Protein AF-A0A3M1HTZ0-F1 (afdb_monomer_lite)

Foldseek 3Di:
DPPVVVVVVVVVVVVVVVVVVVVVVVVVPPPVPPPPVVLLVVLCVLLVVLVCVLVVVCVVCVPPPPLDDDPCQVQLQLQLCVCLDPPNDQFTANDSPDPPRVPGDRDAHAPVSPVSSVCVNPVVDDNSRSSVVLLVPLSSLLSSLLVVLVVVPDPDDPPVVVSSCQQAVLVVQLVVQCVVVVNPNVRSQVSCPVSVPDRSHNSNLSSGSLSSVLSSLLSVLVVCVVVVVVVVNVVSLVNSCSNPVVVSVVSVVVSVD

Structure (mmCIF, N/CA/C/O backbone):
data_AF-A0A3M1HTZ0-F1
#
_entry.id   AF-A0A3M1HTZ0-F1
#
loop_
_atom_site.group_PDB
_atom_site.id
_atom_site.type_symbol
_atom_site.label_atom_id
_atom_site.label_alt_id
_atom_site.label_comp_id
_atom_site.label_asym_id
_atom_site.label_entity_id
_atom_site.label_seq_id
_atom_site.pdbx_PDB_ins_code
_atom_site.Cartn_x
_atom_site.Cartn_y
_atom_site.Cartn_z
_atom_site.occupancy
_atom_site.B_iso_or_equiv
_atom_site.auth_seq_id
_atom_site.auth_comp_id
_atom_site.auth_asym_id
_atom_site.auth_atom_id
_atom_site.pdbx_PDB_model_num
ATOM 1 N N . MET A 1 1 ? 52.111 34.622 20.893 1.00 57.16 1 MET A N 1
ATOM 2 C CA . MET A 1 1 ? 50.665 34.582 21.235 1.00 57.16 1 MET A CA 1
ATOM 3 C C . MET A 1 1 ? 49.760 33.721 20.330 1.00 57.16 1 MET A C 1
ATOM 5 O O . MET A 1 1 ? 48.619 33.516 20.707 1.00 57.16 1 MET A O 1
ATOM 9 N N . LYS A 1 2 ? 50.197 33.150 19.189 1.00 53.75 2 LYS A N 1
ATOM 10 C CA . LYS A 1 2 ? 49.297 32.376 18.289 1.00 53.75 2 LYS A CA 1
ATOM 11 C C . LYS A 1 2 ? 49.104 30.877 18.620 1.00 53.75 2 LYS A C 1
ATOM 13 O O . LYS A 1 2 ? 48.195 30.260 18.076 1.00 53.75 2 LYS A O 1
ATOM 18 N N . LYS A 1 3 ? 49.908 30.276 19.512 1.00 52.03 3 LYS A N 1
ATOM 19 C CA . LYS A 1 3 ? 49.819 28.830 19.835 1.00 52.03 3 LYS A CA 1
ATOM 20 C C . LYS A 1 3 ? 48.723 28.463 20.856 1.00 52.03 3 LYS A C 1
ATOM 22 O O . LYS A 1 3 ? 48.239 27.340 20.817 1.00 52.03 3 LYS A O 1
ATOM 27 N N . GLY A 1 4 ? 48.279 29.396 21.706 1.00 56.41 4 GLY A N 1
ATOM 28 C CA . GLY A 1 4 ? 47.276 29.117 22.750 1.00 56.41 4 GLY A CA 1
ATOM 29 C C . GLY A 1 4 ? 45.822 29.056 22.260 1.00 56.41 4 GLY A C 1
ATOM 30 O O . GLY A 1 4 ? 44.999 28.364 22.846 1.00 56.41 4 GLY A O 1
ATOM 31 N N . PHE A 1 5 ? 45.495 29.733 21.155 1.00 55.22 5 PHE A N 1
ATOM 32 C CA . PHE A 1 5 ? 44.109 29.811 20.670 1.00 55.22 5 PHE A CA 1
ATOM 33 C C . PHE A 1 5 ? 43.647 28.517 19.980 1.00 55.22 5 PHE A C 1
ATOM 35 O O . PHE A 1 5 ? 42.485 28.132 20.080 1.00 55.22 5 PHE A O 1
ATOM 42 N N . ARG A 1 6 ? 44.569 27.806 19.313 1.00 59.41 6 ARG A N 1
ATOM 43 C CA . ARG A 1 6 ? 44.265 26.554 18.599 1.00 59.41 6 ARG A CA 1
ATOM 44 C C . ARG A 1 6 ? 43.978 25.387 19.548 1.00 59.41 6 ARG A C 1
ATOM 46 O O . ARG A 1 6 ? 43.088 24.596 19.253 1.00 59.41 6 ARG A O 1
ATOM 53 N N . SER A 1 7 ? 44.678 25.289 20.684 1.00 63.28 7 SER A N 1
ATOM 54 C CA . SER A 1 7 ? 44.432 24.214 21.659 1.00 63.28 7 SER A CA 1
ATOM 55 C C . SER A 1 7 ? 43.081 24.384 22.358 1.00 63.28 7 SER A C 1
ATOM 57 O O . SER A 1 7 ? 42.314 23.430 22.439 1.00 63.28 7 SER A O 1
ATOM 59 N N . LEU A 1 8 ? 42.730 25.615 22.743 1.00 64.62 8 LEU A N 1
ATOM 60 C CA . LEU A 1 8 ? 41.440 25.951 23.356 1.00 64.62 8 LEU A CA 1
ATOM 61 C C . LEU A 1 8 ? 40.243 25.674 22.432 1.00 64.62 8 LEU A C 1
ATOM 63 O O . LEU A 1 8 ? 39.177 25.264 22.894 1.00 64.62 8 LEU A O 1
ATOM 67 N N . TRP A 1 9 ? 40.410 25.868 21.121 1.00 62.41 9 TRP A N 1
ATOM 68 C CA . TRP A 1 9 ? 39.355 25.612 20.136 1.00 62.41 9 TRP A CA 1
ATOM 69 C C . TRP A 1 9 ? 39.157 24.111 19.854 1.00 62.41 9 TRP A C 1
ATOM 71 O O . TRP A 1 9 ? 38.024 23.629 19.752 1.00 62.41 9 TRP A O 1
ATOM 81 N N . LEU A 1 10 ? 40.250 23.343 19.800 1.00 66.62 10 LEU A N 1
ATOM 82 C CA . LEU A 1 10 ? 40.201 21.882 19.654 1.00 66.62 10 LEU A CA 1
ATOM 83 C C . LEU A 1 10 ? 39.577 21.197 20.878 1.00 66.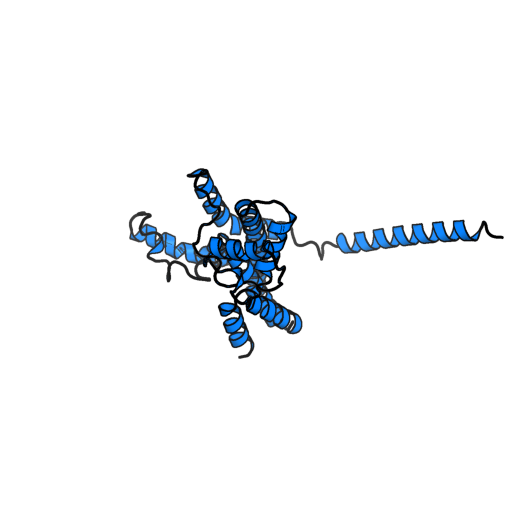62 10 LEU A C 1
ATOM 85 O O . LEU A 1 10 ? 38.841 20.222 20.728 1.00 66.62 10 LEU A O 1
ATOM 89 N N . ASP A 1 11 ? 39.792 21.734 22.078 1.00 71.94 11 ASP A N 1
ATOM 90 C CA . ASP A 1 11 ? 39.187 21.177 23.290 1.00 71.94 11 ASP A CA 1
ATOM 91 C C . ASP A 1 11 ? 37.682 21.476 23.370 1.00 71.94 11 ASP A C 1
ATOM 93 O O . ASP A 1 11 ? 36.864 20.595 23.652 1.00 71.94 11 ASP A O 1
ATOM 97 N N . ARG A 1 12 ? 37.271 22.702 23.011 1.00 69.50 12 ARG A N 1
ATOM 98 C CA . ARG A 1 12 ? 35.846 23.072 22.958 1.00 69.50 12 ARG A CA 1
ATOM 99 C C . ARG A 1 12 ? 35.069 22.270 21.915 1.00 69.50 12 ARG A C 1
ATOM 101 O O . ARG A 1 12 ? 33.961 21.826 22.216 1.00 69.50 12 ARG A O 1
ATOM 108 N N . SER A 1 13 ? 35.633 22.037 20.729 1.00 67.75 13 SER A N 1
ATOM 109 C CA . SER A 1 13 ? 34.974 21.236 19.682 1.00 67.75 13 SER A CA 1
ATOM 110 C C . SER A 1 13 ? 34.768 19.777 20.107 1.00 67.75 13 SER A C 1
ATOM 112 O O . SER A 1 13 ? 33.659 19.261 19.969 1.00 67.75 13 SER A O 1
ATOM 114 N N . ARG A 1 14 ? 35.758 19.143 20.753 1.00 72.75 14 ARG A N 1
ATOM 115 C CA . ARG A 1 14 ? 35.618 17.782 21.316 1.00 72.75 14 ARG A CA 1
ATOM 116 C C . ARG A 1 14 ? 34.567 17.697 22.424 1.00 72.75 14 ARG A C 1
ATOM 118 O O . ARG A 1 14 ? 33.840 16.704 22.518 1.00 72.75 14 ARG A O 1
ATOM 125 N N . ILE A 1 15 ? 34.457 18.727 23.266 1.00 75.00 15 ILE A N 1
ATOM 126 C CA . ILE A 1 15 ? 33.432 18.798 24.321 1.00 75.00 15 ILE A CA 1
ATOM 127 C C . ILE A 1 15 ? 32.029 18.949 23.713 1.00 75.00 15 ILE A C 1
ATOM 129 O O . ILE A 1 15 ? 31.092 18.288 24.172 1.00 75.00 15 ILE A O 1
ATOM 133 N N . ILE A 1 16 ? 31.877 19.779 22.677 1.00 71.88 16 ILE A N 1
ATOM 134 C CA . ILE A 1 16 ? 30.607 19.969 21.959 1.00 71.88 16 ILE A CA 1
ATOM 135 C C . ILE A 1 16 ? 30.196 18.676 21.251 1.00 71.88 16 ILE A C 1
ATOM 137 O O . ILE A 1 16 ? 29.057 18.239 21.414 1.00 71.88 16 ILE A O 1
ATOM 141 N N . GLU A 1 17 ? 31.122 18.003 20.567 1.00 72.94 17 GLU A N 1
ATOM 142 C CA . GLU A 1 17 ? 30.865 16.730 19.890 1.00 72.94 17 GLU A CA 1
ATOM 143 C C . GLU A 1 17 ? 30.435 15.636 20.882 1.00 72.94 17 GLU A C 1
ATOM 145 O O . GLU A 1 17 ? 29.428 14.955 20.668 1.00 72.94 17 GLU A O 1
ATOM 150 N N . LYS A 1 18 ? 31.118 15.511 22.032 1.00 74.56 18 LYS A N 1
ATOM 151 C CA . LYS A 1 18 ? 30.723 14.572 23.100 1.00 74.56 18 LYS A CA 1
ATOM 152 C C . LYS A 1 18 ? 29.351 14.903 23.690 1.00 74.56 18 LYS A C 1
ATOM 154 O O . LYS A 1 18 ? 28.570 13.986 23.959 1.00 74.56 18 LYS A O 1
ATOM 159 N N . LYS A 1 19 ? 29.030 16.186 23.901 1.00 71.62 19 LYS A N 1
ATOM 160 C CA . LYS A 1 19 ? 27.709 16.612 24.400 1.00 71.62 19 LYS A CA 1
ATOM 161 C C . LYS A 1 19 ? 26.606 16.350 23.372 1.00 71.62 19 LYS A C 1
ATOM 163 O O . LYS A 1 19 ? 25.557 15.838 23.760 1.00 71.62 19 LYS A O 1
ATOM 168 N N . MET A 1 20 ? 26.844 16.627 22.090 1.00 66.31 20 MET A N 1
ATOM 169 C CA . MET A 1 20 ? 25.900 16.335 21.008 1.00 66.31 20 MET A CA 1
ATOM 170 C C . MET A 1 20 ? 25.671 14.835 20.853 1.00 66.31 20 MET A C 1
ATOM 172 O O . MET A 1 20 ? 24.519 14.416 20.906 1.00 66.31 20 MET A O 1
ATOM 176 N N . LYS A 1 21 ? 26.731 14.016 20.784 1.00 70.81 21 LYS A N 1
ATOM 177 C CA . LYS A 1 21 ? 26.612 12.549 20.729 1.00 70.81 21 LYS A CA 1
ATOM 178 C C . LYS A 1 21 ? 25.806 12.007 21.907 1.00 70.81 21 LYS A C 1
ATOM 180 O O . LYS A 1 21 ? 24.876 11.243 21.692 1.00 70.81 21 LYS A O 1
ATOM 185 N N . ARG A 1 22 ? 26.066 12.457 23.143 1.00 71.12 22 ARG A N 1
ATOM 186 C CA . ARG A 1 22 ? 25.295 12.030 24.331 1.00 71.12 22 ARG A CA 1
ATOM 187 C C . ARG A 1 22 ? 23.830 12.467 24.293 1.00 71.12 22 ARG A C 1
ATOM 189 O O . ARG A 1 22 ? 22.968 11.718 24.745 1.00 71.12 22 ARG A O 1
ATOM 196 N N . ARG A 1 23 ? 23.532 13.668 23.790 1.00 67.19 23 ARG A N 1
ATOM 197 C CA . ARG A 1 23 ? 22.155 14.179 23.690 1.00 67.19 23 ARG A CA 1
ATOM 198 C C . ARG A 1 23 ? 21.385 13.468 22.576 1.00 67.19 23 ARG A C 1
ATOM 200 O O . ARG A 1 23 ? 20.244 13.085 22.802 1.00 67.19 23 ARG A O 1
ATOM 207 N N . PHE A 1 24 ? 22.037 13.208 21.446 1.00 60.47 24 PHE A N 1
ATOM 208 C CA . PHE A 1 24 ? 21.500 12.436 20.327 1.00 60.47 24 PHE A CA 1
ATOM 209 C C . PHE A 1 24 ? 21.233 10.980 20.735 1.00 60.47 24 PHE A C 1
ATOM 211 O O . PHE A 1 24 ? 20.116 10.499 20.566 1.00 60.47 24 PHE A O 1
ATOM 218 N N . LEU A 1 25 ? 22.187 10.326 21.414 1.00 58.16 25 LEU A N 1
ATOM 219 C CA . LEU A 1 25 ? 21.998 8.977 21.962 1.00 58.16 25 LEU A CA 1
ATOM 220 C C . LEU A 1 25 ? 20.853 8.933 22.979 1.00 58.16 25 LEU A C 1
ATOM 222 O O . LEU A 1 25 ? 20.049 8.015 22.946 1.00 58.16 25 LEU A O 1
ATOM 226 N N . LYS A 1 26 ? 20.729 9.930 23.868 1.00 59.19 26 LYS A N 1
ATOM 227 C CA . LYS A 1 26 ? 19.618 9.995 24.837 1.00 59.19 26 LYS A CA 1
ATOM 228 C C . LYS A 1 26 ? 18.255 10.230 24.184 1.00 59.19 26 LYS A C 1
ATOM 230 O O . LYS A 1 26 ? 17.254 9.790 24.740 1.00 59.19 26 LYS A O 1
ATOM 235 N N . ILE A 1 27 ? 18.192 10.931 23.053 1.00 58.94 27 ILE A N 1
ATOM 236 C CA . ILE A 1 27 ? 16.950 11.103 22.286 1.00 58.94 27 ILE A CA 1
ATOM 237 C C . ILE A 1 27 ? 16.571 9.780 21.612 1.00 58.94 27 ILE A C 1
ATOM 239 O O . ILE A 1 27 ? 15.418 9.370 21.708 1.00 58.94 27 ILE A O 1
ATOM 243 N N . PHE A 1 28 ? 17.548 9.077 21.035 1.00 53.03 28 PHE A N 1
ATOM 244 C CA . PHE A 1 28 ? 17.340 7.799 20.348 1.00 53.03 28 PHE A CA 1
ATOM 245 C C . PHE A 1 28 ? 17.045 6.632 21.310 1.00 53.03 28 PHE A C 1
ATOM 247 O O . PHE A 1 28 ? 16.222 5.770 21.024 1.00 53.03 28 PHE A O 1
ATOM 254 N N . LEU A 1 29 ? 17.671 6.629 22.491 1.00 52.75 29 LEU A N 1
ATOM 255 C CA . LEU A 1 29 ? 17.511 5.599 23.527 1.00 52.75 29 LEU A CA 1
ATOM 256 C C . LEU A 1 29 ? 16.336 5.858 24.478 1.00 52.75 29 LEU A C 1
ATOM 258 O O . LEU A 1 29 ? 16.059 5.036 25.356 1.00 52.75 29 LEU A O 1
ATOM 262 N N . LYS A 1 30 ? 15.612 6.977 24.341 1.00 49.31 30 LYS A N 1
ATOM 263 C CA . LYS A 1 30 ? 14.333 7.127 25.041 1.00 49.31 30 LYS A CA 1
ATOM 264 C C . LYS A 1 30 ? 13.362 6.104 24.449 1.00 49.31 30 LYS A C 1
ATOM 266 O O . LYS A 1 30 ? 12.776 6.347 23.400 1.00 49.31 30 LYS A O 1
ATOM 271 N N . LYS A 1 31 ? 13.134 5.005 25.184 1.00 50.44 31 LYS A N 1
ATOM 272 C CA . LYS A 1 31 ? 12.135 3.943 24.918 1.00 50.44 31 LYS A CA 1
ATOM 273 C C . LYS A 1 31 ? 10.779 4.457 24.410 1.00 50.44 31 LYS A C 1
ATOM 275 O O . LYS A 1 31 ? 10.101 3.744 23.690 1.00 50.44 31 LYS A O 1
ATOM 280 N N . LYS A 1 32 ? 10.406 5.697 24.747 1.00 49.06 32 LYS A N 1
ATOM 281 C CA . LYS A 1 32 ? 9.179 6.371 24.297 1.00 49.06 32 LYS A CA 1
ATOM 282 C C . LYS A 1 32 ? 9.080 6.566 22.770 1.00 49.06 32 LYS A C 1
ATOM 284 O O . LYS A 1 32 ? 7.973 6.751 22.283 1.00 49.06 32 LYS A O 1
ATOM 289 N N . TYR A 1 33 ? 10.195 6.533 22.033 1.00 48.91 33 TYR A N 1
ATOM 290 C CA . TYR A 1 33 ? 10.224 6.707 20.571 1.00 48.91 33 TYR A CA 1
ATOM 291 C C . TYR A 1 33 ? 10.625 5.448 19.797 1.00 48.91 33 TYR A C 1
ATOM 293 O O . TYR A 1 33 ? 10.555 5.444 18.571 1.00 48.91 33 TYR A O 1
ATOM 301 N N . LEU A 1 34 ? 11.030 4.378 20.489 1.00 54.19 34 LEU A N 1
ATOM 302 C CA . LEU A 1 34 ? 11.259 3.097 19.836 1.00 54.19 34 LEU A CA 1
ATOM 303 C C . LEU A 1 34 ? 9.894 2.499 19.509 1.00 54.19 34 LEU A C 1
ATOM 305 O O . LEU A 1 34 ? 9.121 2.161 20.406 1.00 54.19 34 LEU A O 1
ATOM 309 N N . ILE A 1 35 ? 9.593 2.396 18.214 1.00 64.25 35 ILE A N 1
ATOM 310 C CA . ILE A 1 35 ? 8.427 1.651 17.748 1.00 64.25 35 ILE A CA 1
ATOM 311 C C . ILE A 1 35 ? 8.578 0.228 18.304 1.00 64.25 35 ILE A C 1
ATOM 313 O O . ILE A 1 35 ? 9.631 -0.377 18.087 1.00 64.25 35 ILE A O 1
ATOM 317 N N . PRO A 1 36 ? 7.589 -0.313 19.041 1.00 81.94 36 PRO A N 1
ATOM 318 C CA . PRO A 1 36 ? 7.757 -1.608 19.677 1.00 81.94 36 PRO A CA 1
ATOM 319 C C . PRO A 1 36 ? 8.016 -2.661 18.600 1.00 81.94 36 PRO A C 1
ATOM 321 O O . PRO A 1 36 ? 7.172 -2.863 17.728 1.00 81.94 36 PRO A O 1
ATOM 324 N N . PHE A 1 37 ? 9.166 -3.337 18.663 1.00 88.31 37 PHE A N 1
ATOM 325 C CA . PHE A 1 37 ? 9.529 -4.421 17.741 1.00 88.31 37 PHE A CA 1
ATOM 326 C C . PHE A 1 37 ? 8.416 -5.479 17.637 1.00 88.31 37 PHE A C 1
ATOM 328 O O . PHE A 1 37 ? 8.117 -5.969 16.555 1.00 88.31 37 PHE A O 1
ATOM 335 N N . GLN A 1 38 ? 7.710 -5.723 18.745 1.00 90.25 38 GLN A N 1
ATOM 336 C CA . GLN A 1 38 ? 6.532 -6.591 18.820 1.00 90.25 38 GLN A CA 1
ATOM 337 C C . GLN A 1 38 ? 5.441 -6.241 17.795 1.00 90.25 38 GLN A C 1
ATOM 339 O O . GLN A 1 38 ? 4.804 -7.139 17.261 1.00 90.25 38 GLN A O 1
ATOM 344 N N . LYS A 1 39 ? 5.224 -4.954 17.487 1.00 91.75 39 LYS A N 1
ATOM 345 C CA . LYS A 1 39 ? 4.213 -4.530 16.503 1.00 91.75 39 LYS A CA 1
ATOM 346 C C . LYS A 1 39 ? 4.656 -4.785 15.067 1.00 91.75 39 LYS A C 1
ATOM 348 O O . LYS A 1 39 ? 3.814 -5.048 14.221 1.00 91.75 39 LYS A O 1
ATOM 353 N N . TRP A 1 40 ? 5.957 -4.727 14.800 1.00 94.75 40 TRP A N 1
ATOM 354 C CA . TRP A 1 40 ? 6.509 -5.119 13.505 1.00 94.75 40 TRP A CA 1
ATOM 355 C C . TRP A 1 40 ? 6.483 -6.630 13.320 1.00 94.75 40 TRP A C 1
ATOM 357 O O . TRP A 1 40 ? 6.104 -7.092 12.252 1.00 94.75 40 TRP A O 1
ATOM 367 N N . LEU A 1 41 ? 6.799 -7.392 14.369 1.00 95.12 41 LEU A N 1
ATOM 368 C CA . LEU A 1 41 ? 6.641 -8.843 14.351 1.00 95.12 41 LEU A CA 1
ATOM 369 C C . LEU A 1 41 ? 5.176 -9.235 14.122 1.00 95.12 41 LEU A C 1
ATOM 371 O O . LEU A 1 41 ? 4.899 -10.088 13.290 1.00 95.12 41 LEU A O 1
ATOM 375 N N . LEU A 1 42 ? 4.233 -8.573 14.798 1.00 94.88 42 LEU A N 1
ATOM 376 C CA . LEU A 1 42 ? 2.804 -8.795 14.576 1.00 94.88 42 LEU A CA 1
ATOM 377 C C . LEU A 1 42 ? 2.379 -8.435 13.145 1.00 94.88 42 LEU A C 1
ATOM 379 O O . LEU A 1 42 ? 1.645 -9.202 12.533 1.00 94.88 42 LEU A O 1
ATOM 383 N N . ALA A 1 43 ? 2.860 -7.314 12.595 1.00 95.88 43 ALA A N 1
ATOM 384 C CA . ALA A 1 43 ? 2.608 -6.950 11.199 1.00 95.88 43 ALA A CA 1
ATOM 385 C C . ALA A 1 43 ? 3.147 -8.018 10.242 1.00 95.88 43 ALA A C 1
ATOM 387 O O . ALA A 1 43 ? 2.433 -8.440 9.343 1.00 95.88 43 ALA A O 1
ATOM 388 N N . PHE A 1 44 ? 4.370 -8.501 10.473 1.00 95.88 44 PHE A N 1
ATOM 389 C CA . PHE A 1 44 ? 4.953 -9.585 9.692 1.00 95.88 44 PHE A CA 1
ATOM 390 C C . PHE A 1 44 ? 4.098 -10.852 9.761 1.00 95.88 44 PHE A C 1
ATOM 392 O O . PHE A 1 44 ? 3.768 -11.402 8.719 1.00 95.88 44 PHE A O 1
ATOM 399 N N . LEU A 1 45 ? 3.673 -11.277 10.955 1.00 95.44 45 LEU A N 1
ATOM 400 C CA . LEU A 1 45 ? 2.804 -12.447 11.116 1.00 95.44 45 LEU A CA 1
ATOM 401 C C . LEU A 1 45 ? 1.467 -12.274 10.383 1.00 95.44 45 LEU A C 1
ATOM 403 O O . LEU A 1 45 ? 1.050 -13.184 9.674 1.00 95.44 45 LEU A O 1
ATOM 407 N N . LEU A 1 46 ? 0.827 -11.107 10.496 1.00 94.25 46 LEU A N 1
ATOM 408 C CA . LEU A 1 46 ? -0.449 -10.826 9.832 1.00 94.25 46 LEU A CA 1
ATOM 409 C C . LEU A 1 46 ? -0.326 -10.716 8.310 1.00 94.25 46 LEU A C 1
ATOM 411 O O . LEU A 1 46 ? -1.269 -11.065 7.618 1.00 94.25 46 LEU A O 1
ATOM 415 N N . VAL A 1 47 ? 0.802 -10.244 7.783 1.00 94.38 47 VAL A N 1
ATOM 416 C CA . VAL A 1 47 ? 1.039 -10.124 6.332 1.00 94.38 47 VAL A CA 1
ATOM 417 C C . VAL A 1 47 ? 1.575 -11.442 5.747 1.00 94.38 47 VAL A C 1
ATOM 419 O O . VAL A 1 47 ? 1.418 -11.705 4.557 1.00 94.38 47 VAL A O 1
ATOM 422 N N . SER A 1 48 ? 2.163 -12.310 6.577 1.00 92.75 48 SER A N 1
ATOM 423 C CA . SER A 1 48 ? 2.832 -13.536 6.131 1.00 92.75 48 SER A CA 1
ATOM 424 C C . SER A 1 48 ? 1.987 -14.491 5.279 1.00 92.75 48 SER A C 1
ATOM 426 O O . SER A 1 48 ? 2.575 -15.073 4.373 1.00 92.75 48 SER A O 1
ATOM 428 N N . PRO A 1 49 ? 0.654 -14.643 5.440 1.00 90.25 49 PRO A N 1
ATOM 429 C CA . PRO A 1 49 ? -0.111 -15.498 4.532 1.00 90.25 49 PRO A CA 1
ATOM 430 C C . PRO A 1 49 ? -0.063 -15.022 3.070 1.00 90.25 49 PRO A C 1
ATOM 432 O O . PRO A 1 49 ? 0.047 -15.851 2.169 1.00 90.25 49 PRO A O 1
ATOM 435 N N . ALA A 1 50 ? -0.040 -13.705 2.823 1.00 88.00 50 ALA A N 1
ATOM 436 C CA . ALA A 1 50 ? 0.185 -13.162 1.481 1.00 88.00 50 ALA A CA 1
ATOM 437 C C . ALA A 1 50 ? 1.595 -13.520 0.976 1.00 88.00 50 ALA A C 1
ATOM 439 O O . ALA A 1 50 ? 1.771 -13.953 -0.159 1.00 88.00 50 ALA A O 1
ATOM 440 N N . PHE A 1 51 ? 2.607 -13.417 1.843 1.00 87.19 51 PHE A N 1
ATOM 441 C CA . PHE A 1 51 ? 3.985 -13.795 1.506 1.00 87.19 51 PHE A CA 1
ATOM 442 C C . PHE A 1 51 ? 4.097 -15.278 1.156 1.00 87.19 51 PHE A C 1
ATOM 444 O O . PHE A 1 51 ? 4.743 -15.626 0.173 1.00 87.19 51 PHE A O 1
ATOM 451 N N . LEU A 1 52 ? 3.431 -16.148 1.914 1.00 86.88 52 LEU A N 1
ATOM 452 C CA . LEU A 1 52 ? 3.415 -17.583 1.654 1.00 86.88 52 LEU A CA 1
ATOM 453 C C . LEU A 1 52 ? 2.770 -17.906 0.307 1.00 86.88 52 LEU A C 1
ATOM 455 O O . LEU A 1 52 ? 3.334 -18.711 -0.423 1.00 86.88 52 LEU A O 1
ATOM 459 N N . GLY A 1 53 ? 1.661 -17.254 -0.057 1.00 79.44 53 GLY A N 1
ATOM 460 C CA . GLY A 1 53 ? 1.053 -17.423 -1.383 1.00 79.44 53 GLY A CA 1
ATOM 461 C C . GLY A 1 53 ? 2.016 -17.053 -2.515 1.00 79.44 53 GLY A C 1
ATOM 462 O O . GLY A 1 53 ? 2.185 -17.811 -3.468 1.00 79.44 53 GLY A O 1
ATOM 463 N N . TYR A 1 54 ? 2.723 -15.933 -2.358 1.00 80.88 54 TYR A N 1
ATOM 464 C CA . TYR A 1 54 ? 3.728 -15.464 -3.312 1.00 80.88 54 TYR A CA 1
ATOM 465 C C . TYR A 1 54 ? 4.904 -16.448 -3.460 1.00 80.88 54 TYR A C 1
ATOM 467 O O . TYR A 1 54 ? 5.272 -16.826 -4.571 1.00 80.88 54 TYR A O 1
ATOM 475 N N . PHE A 1 55 ? 5.480 -16.902 -2.341 1.00 82.75 55 PHE A N 1
ATOM 476 C CA . PHE A 1 55 ? 6.592 -17.859 -2.350 1.00 82.75 55 PHE A CA 1
ATOM 477 C C . PHE A 1 55 ? 6.175 -19.256 -2.803 1.00 82.75 55 PHE A C 1
ATOM 479 O O . PHE A 1 55 ? 6.979 -19.960 -3.407 1.00 82.75 55 PHE A O 1
ATOM 486 N N . TYR A 1 56 ? 4.936 -19.661 -2.532 1.00 82.81 56 TYR A N 1
ATOM 487 C CA . TYR A 1 56 ? 4.395 -20.924 -3.015 1.00 82.81 56 TYR A CA 1
ATOM 488 C C . TYR A 1 56 ? 4.289 -20.928 -4.541 1.00 82.81 56 TYR A C 1
ATOM 490 O O . TYR A 1 56 ? 4.742 -21.880 -5.170 1.00 82.81 56 TYR A O 1
ATOM 498 N N . TYR A 1 57 ? 3.789 -19.843 -5.143 1.00 77.31 57 TYR A N 1
ATOM 499 C CA . TYR A 1 57 ? 3.757 -19.708 -6.602 1.00 77.31 57 TYR A CA 1
ATOM 500 C C . TYR A 1 57 ? 5.169 -19.747 -7.207 1.00 77.31 57 TYR A C 1
ATOM 502 O O . TYR A 1 57 ? 5.412 -20.482 -8.160 1.00 77.31 57 TYR A O 1
ATOM 510 N N . TRP A 1 58 ? 6.130 -19.053 -6.586 1.00 80.69 58 TRP A N 1
ATOM 511 C CA . TRP A 1 58 ? 7.538 -19.121 -6.990 1.00 80.69 58 TRP A CA 1
ATOM 512 C C . TRP A 1 58 ? 8.132 -20.531 -6.900 1.00 80.69 58 TRP A C 1
ATOM 514 O O . TRP A 1 58 ? 8.911 -20.931 -7.760 1.00 80.69 58 TRP A O 1
ATOM 524 N N . TYR A 1 59 ? 7.778 -21.288 -5.860 1.00 84.75 59 TYR A N 1
ATOM 525 C CA . TYR A 1 59 ? 8.253 -22.656 -5.672 1.00 84.75 59 TYR A CA 1
ATOM 526 C C . TYR A 1 59 ? 7.699 -23.620 -6.730 1.00 84.75 59 TYR A C 1
ATOM 528 O O . TYR A 1 59 ? 8.420 -24.520 -7.157 1.00 84.75 59 TYR A O 1
ATOM 536 N N . LEU A 1 60 ? 6.438 -23.445 -7.137 1.00 83.56 60 LEU A N 1
ATOM 537 C CA . LEU A 1 60 ? 5.792 -24.310 -8.126 1.00 83.56 60 LEU A CA 1
ATOM 538 C C . LEU A 1 60 ? 6.354 -24.120 -9.534 1.00 83.56 60 LEU A C 1
ATOM 540 O O . LEU A 1 60 ? 6.555 -25.112 -10.232 1.00 83.56 60 LEU A O 1
ATOM 544 N N . ASP A 1 61 ? 6.618 -22.878 -9.936 1.00 80.44 61 ASP A N 1
ATOM 545 C CA . ASP A 1 61 ? 7.155 -22.581 -11.262 1.00 80.44 61 ASP A CA 1
ATOM 546 C C . ASP A 1 61 ? 8.198 -21.455 -11.223 1.00 80.44 61 ASP A C 1
ATOM 548 O O . ASP A 1 61 ? 7.912 -20.305 -11.560 1.00 80.44 61 ASP A O 1
ATOM 552 N N . PRO A 1 62 ? 9.441 -21.757 -10.817 1.00 77.56 62 PRO A N 1
ATOM 553 C CA . PRO A 1 62 ? 10.483 -20.745 -10.712 1.00 77.56 62 PRO A CA 1
ATOM 554 C C . PRO A 1 62 ? 10.937 -20.192 -12.072 1.00 77.56 62 PRO A C 1
ATOM 556 O O . PRO A 1 62 ? 11.626 -19.172 -12.084 1.00 77.56 62 PRO A O 1
ATOM 559 N N . GLN A 1 63 ? 10.607 -20.848 -13.195 1.00 72.12 63 GLN A N 1
ATOM 560 C CA . GLN A 1 63 ? 11.019 -20.412 -14.535 1.00 72.12 63 GLN A CA 1
ATOM 561 C C . GLN A 1 63 ? 10.015 -19.435 -15.153 1.00 72.12 63 GLN A C 1
ATOM 563 O O . GLN A 1 63 ? 10.437 -18.482 -15.808 1.00 72.12 63 GLN A O 1
ATOM 568 N N . GLU A 1 64 ? 8.718 -19.622 -14.903 1.00 71.44 64 GLU A N 1
ATOM 569 C CA . GLU A 1 64 ? 7.660 -18.705 -15.354 1.00 71.44 64 GLU A CA 1
ATOM 570 C C . GLU A 1 64 ? 7.286 -17.645 -14.306 1.00 71.44 64 GLU A C 1
ATOM 572 O O . GLU A 1 64 ? 6.452 -16.766 -14.553 1.00 71.44 64 GLU A O 1
ATOM 577 N N . PHE A 1 65 ? 7.921 -17.676 -13.130 1.00 74.12 65 PHE A N 1
ATOM 578 C CA . PHE A 1 65 ? 7.665 -16.717 -12.066 1.00 74.12 65 PHE A CA 1
ATOM 579 C C . PHE A 1 65 ? 8.093 -15.293 -12.444 1.00 74.12 65 PHE A C 1
ATOM 581 O O . PHE A 1 65 ? 9.226 -14.863 -12.231 1.00 74.12 65 PHE A O 1
ATOM 588 N N . SER A 1 66 ? 7.136 -14.518 -12.942 1.00 73.12 66 SER A N 1
ATOM 589 C CA . SER A 1 66 ? 7.331 -13.122 -13.339 1.00 73.12 66 SER A CA 1
ATOM 590 C C . SER A 1 66 ? 7.339 -12.133 -12.168 1.00 73.12 66 SER A C 1
ATOM 592 O O . SER A 1 66 ? 7.433 -10.928 -12.390 1.00 73.12 66 SER A O 1
ATOM 594 N N . CYS A 1 67 ? 7.198 -12.608 -10.921 1.00 75.88 67 CYS A N 1
ATOM 595 C CA . CYS A 1 67 ? 6.905 -11.791 -9.737 1.00 75.88 67 CYS A CA 1
ATOM 596 C C . CYS A 1 67 ? 5.569 -11.015 -9.802 1.00 75.88 67 CYS A C 1
ATOM 598 O O . CYS A 1 67 ? 5.238 -10.297 -8.857 1.00 75.88 67 CYS A O 1
ATOM 600 N N . PHE A 1 68 ? 4.790 -11.149 -10.878 1.00 82.50 68 PHE A N 1
ATOM 601 C CA . PHE A 1 68 ? 3.504 -10.486 -11.058 1.00 82.50 68 PHE A CA 1
ATOM 602 C C . PHE A 1 68 ? 2.356 -11.471 -10.880 1.00 82.50 68 PHE A C 1
ATOM 604 O O . PHE A 1 68 ? 2.354 -12.550 -11.463 1.00 82.50 68 PHE A O 1
ATOM 611 N N . ILE A 1 69 ? 1.380 -11.078 -10.068 1.00 74.75 69 ILE A N 1
ATOM 612 C CA . ILE A 1 69 ? 0.197 -11.877 -9.729 1.00 74.75 69 ILE A CA 1
ATOM 613 C C . ILE A 1 69 ? -1.071 -11.260 -10.340 1.00 74.75 69 ILE A C 1
ATOM 615 O O . ILE A 1 69 ? -2.030 -11.977 -10.601 1.00 74.75 69 ILE A O 1
ATOM 619 N N . GLN A 1 70 ? -1.075 -9.951 -10.625 1.00 78.06 70 GLN A N 1
ATOM 620 C CA . GLN A 1 70 ? -2.208 -9.240 -11.231 1.00 78.06 70 GLN A CA 1
ATOM 621 C C . GLN A 1 70 ? -1.785 -8.476 -12.492 1.00 78.06 70 GLN A C 1
ATOM 623 O O . GLN A 1 70 ? -0.667 -7.967 -12.585 1.00 78.06 70 GLN A O 1
ATOM 628 N N . GLY A 1 71 ? -2.692 -8.406 -13.473 1.00 72.19 71 GLY A N 1
ATOM 629 C CA . GLY A 1 71 ? -2.408 -7.920 -14.829 1.00 72.19 71 GLY A CA 1
ATOM 630 C C . GLY A 1 71 ? -2.053 -6.433 -14.957 1.00 72.19 71 GLY A C 1
ATOM 631 O O . GLY A 1 71 ? -1.437 -6.031 -15.942 1.00 72.19 71 GLY A O 1
ATOM 632 N N . ASP A 1 72 ? -2.380 -5.602 -13.972 1.00 81.44 72 ASP A N 1
ATOM 633 C CA . ASP A 1 72 ? -1.993 -4.187 -13.935 1.00 81.44 72 ASP A CA 1
ATOM 634 C C . ASP A 1 72 ? -0.563 -3.971 -13.415 1.00 81.44 72 ASP A C 1
ATOM 636 O O . ASP A 1 72 ? 0.091 -3.002 -13.813 1.00 81.44 72 ASP A O 1
ATOM 640 N N . GLN A 1 73 ? -0.031 -4.889 -12.599 1.00 87.12 73 GLN A N 1
ATOM 641 C CA . GLN A 1 73 ? 1.318 -4.777 -12.044 1.00 87.12 73 GLN A CA 1
ATOM 642 C C . GLN A 1 73 ? 2.387 -4.600 -13.130 1.00 87.12 73 GLN A C 1
ATOM 644 O O . GLN A 1 73 ? 3.125 -3.613 -13.040 1.00 87.12 73 GLN A O 1
ATOM 649 N N . PRO A 1 74 ? 2.462 -5.442 -14.185 1.00 87.88 74 PRO A N 1
ATOM 650 C CA . PRO A 1 74 ? 3.441 -5.257 -15.254 1.00 87.88 74 PRO A CA 1
ATOM 651 C C . PRO A 1 74 ? 3.359 -3.867 -15.893 1.00 87.88 74 PRO A C 1
ATOM 653 O O . PRO A 1 74 ? 4.390 -3.255 -16.173 1.00 87.88 74 PRO A O 1
ATOM 656 N N . THR A 1 75 ? 2.147 -3.328 -16.062 1.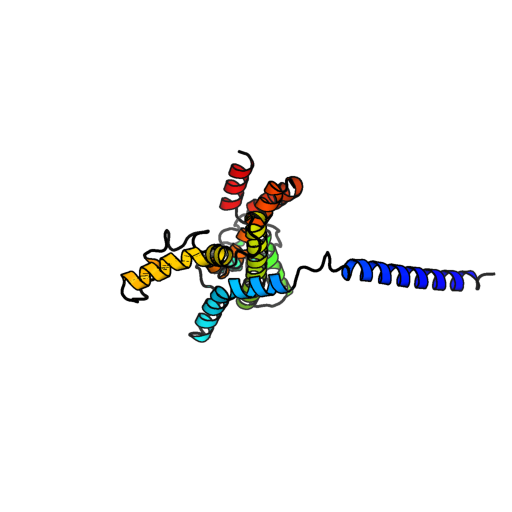00 87.19 75 THR A N 1
ATOM 657 C CA . THR A 1 75 ? 1.923 -2.006 -16.662 1.00 87.19 75 THR A CA 1
ATOM 658 C C . THR A 1 75 ? 2.614 -0.903 -15.862 1.00 87.19 75 THR A C 1
ATOM 660 O O . THR A 1 75 ? 3.303 -0.067 -16.447 1.00 87.19 75 THR A O 1
ATOM 663 N N . TYR A 1 76 ? 2.532 -0.926 -14.529 1.00 89.62 76 TYR A N 1
ATOM 664 C CA . TYR A 1 76 ? 3.211 0.062 -13.682 1.00 89.62 76 TYR A CA 1
ATOM 665 C C . TYR A 1 76 ? 4.737 0.044 -13.841 1.00 89.62 76 TYR A C 1
ATOM 667 O O . TYR A 1 76 ? 5.366 1.104 -13.870 1.00 89.62 76 TYR A O 1
ATOM 675 N N . TYR A 1 77 ? 5.346 -1.134 -13.992 1.00 90.19 77 TYR A N 1
ATOM 676 C CA . TYR A 1 77 ? 6.797 -1.257 -14.188 1.00 90.19 77 TYR A CA 1
ATOM 677 C C . TYR A 1 77 ? 7.237 -0.930 -15.616 1.00 90.19 77 TYR A C 1
ATOM 679 O O . TYR A 1 77 ? 8.317 -0.366 -15.810 1.00 90.19 77 TYR A O 1
ATOM 687 N N . LEU A 1 78 ? 6.403 -1.227 -16.615 1.00 87.12 78 LEU A N 1
ATOM 688 C CA . LEU A 1 78 ? 6.624 -0.778 -17.990 1.00 87.12 78 LEU A CA 1
ATOM 689 C C . LEU A 1 78 ? 6.588 0.749 -18.079 1.00 87.12 78 LEU A C 1
ATOM 691 O O . LEU A 1 78 ? 7.465 1.341 -18.705 1.00 87.12 78 LEU A O 1
ATOM 695 N N . ILE A 1 79 ? 5.645 1.392 -17.389 1.00 88.94 79 ILE A N 1
ATOM 696 C CA . ILE A 1 79 ? 5.601 2.853 -17.267 1.00 88.94 79 ILE A CA 1
ATOM 697 C C . ILE A 1 79 ? 6.832 3.368 -16.512 1.00 88.94 79 ILE A C 1
ATOM 699 O O . ILE A 1 79 ? 7.469 4.322 -16.950 1.00 88.94 79 ILE A O 1
ATOM 703 N N . ALA A 1 80 ? 7.228 2.728 -15.407 1.00 91.06 80 ALA A N 1
ATOM 704 C CA . ALA A 1 80 ? 8.418 3.124 -14.654 1.00 91.06 80 ALA A CA 1
ATOM 705 C C . ALA A 1 80 ? 9.705 3.080 -15.502 1.00 91.06 80 ALA A C 1
ATOM 707 O O . ALA A 1 80 ? 10.606 3.899 -15.303 1.00 91.06 80 ALA A O 1
ATOM 708 N N . LYS A 1 81 ? 9.788 2.167 -16.480 1.00 88.12 81 LYS A N 1
ATOM 709 C CA . LYS A 1 81 ? 10.895 2.104 -17.445 1.00 88.12 81 LYS A CA 1
ATOM 710 C C . LYS A 1 81 ? 10.971 3.320 -18.376 1.00 88.12 81 LYS A C 1
ATOM 712 O O . LYS A 1 81 ? 12.062 3.593 -18.875 1.00 88.12 81 LYS A O 1
ATOM 717 N N . ASP A 1 82 ? 9.899 4.095 -18.572 1.00 84.38 82 ASP A N 1
ATOM 718 C CA . ASP A 1 82 ? 9.962 5.345 -19.354 1.00 84.38 82 ASP A CA 1
ATOM 719 C C . ASP A 1 82 ? 10.964 6.342 -18.758 1.00 84.38 82 ASP A C 1
ATOM 721 O O . ASP A 1 82 ? 11.699 7.010 -19.477 1.00 84.38 82 ASP A O 1
ATOM 725 N N . TYR A 1 83 ? 11.114 6.381 -17.432 1.00 87.00 83 TYR A N 1
ATOM 726 C CA . TYR A 1 83 ? 12.073 7.281 -16.777 1.00 87.00 83 TYR A CA 1
ATOM 727 C C . TYR A 1 83 ? 13.550 6.967 -17.088 1.00 87.00 83 TYR A C 1
ATOM 729 O O . TYR A 1 83 ? 14.452 7.761 -16.775 1.00 87.00 83 TYR A O 1
ATOM 737 N N . GLN A 1 84 ? 13.820 5.815 -17.703 1.00 85.50 84 GLN A N 1
ATOM 738 C CA . GLN A 1 84 ? 15.139 5.448 -18.214 1.00 85.50 84 GLN A CA 1
ATOM 739 C C . GLN A 1 84 ? 15.374 5.955 -19.641 1.00 85.50 84 GLN A C 1
ATOM 741 O O . GLN A 1 84 ? 16.528 6.067 -20.056 1.00 85.50 84 GLN A O 1
ATOM 746 N N . ARG A 1 85 ? 14.309 6.268 -20.386 1.00 79.12 85 ARG A N 1
ATOM 747 C CA . ARG A 1 85 ? 14.374 6.675 -21.789 1.00 79.12 85 ARG A CA 1
ATOM 748 C C . ARG A 1 85 ? 14.539 8.197 -21.910 1.00 79.12 85 ARG A C 1
ATOM 750 O O . ARG A 1 85 ? 13.884 8.956 -21.194 1.00 79.12 85 ARG A O 1
ATOM 757 N N . PRO A 1 86 ? 15.403 8.681 -22.815 1.00 75.06 86 PRO A N 1
ATOM 758 C CA . PRO A 1 86 ? 15.459 10.100 -23.142 1.00 75.06 86 PRO A CA 1
ATOM 759 C C . PRO A 1 86 ? 14.195 10.552 -23.914 1.00 75.06 86 PRO A C 1
ATOM 761 O O . PRO A 1 86 ? 13.631 9.756 -24.663 1.00 75.06 86 PRO A O 1
ATOM 764 N N . PRO A 1 87 ? 13.762 11.824 -23.786 1.00 74.94 87 PRO A N 1
ATOM 765 C CA . PRO A 1 87 ? 14.280 12.830 -22.862 1.00 74.94 87 PRO A CA 1
ATOM 766 C C . PRO A 1 87 ? 13.845 12.550 -21.414 1.00 74.94 87 PRO A C 1
ATOM 768 O O . PRO A 1 87 ? 12.698 12.169 -21.154 1.00 74.94 87 PRO A O 1
ATOM 771 N N . ASN A 1 88 ? 14.769 12.793 -20.473 1.00 73.94 88 ASN A N 1
ATOM 772 C CA . ASN A 1 88 ? 14.488 12.733 -19.039 1.00 73.94 88 ASN A CA 1
ATOM 773 C C . ASN A 1 88 ? 13.359 13.728 -18.724 1.00 73.94 88 ASN A C 1
ATOM 775 O O . ASN A 1 88 ? 13.551 14.937 -18.827 1.00 73.94 88 ASN A O 1
ATOM 779 N N . SER A 1 89 ? 12.194 13.216 -18.346 1.00 82.62 89 SER A N 1
ATOM 780 C CA . SER A 1 89 ? 11.021 14.005 -17.974 1.00 82.62 89 SER A CA 1
ATOM 781 C C . SER A 1 89 ? 10.535 13.561 -16.602 1.00 82.62 89 SER A C 1
ATOM 783 O O . SER A 1 89 ? 10.692 12.398 -16.234 1.00 82.62 89 SER A O 1
ATOM 785 N N . LEU A 1 90 ? 9.936 14.488 -15.853 1.00 86.25 90 LEU A N 1
ATOM 786 C CA . LEU A 1 90 ? 9.208 14.158 -14.626 1.00 86.25 90 LEU A CA 1
ATOM 787 C C . LEU A 1 90 ? 7.880 13.448 -14.929 1.00 86.25 90 LEU A C 1
ATOM 789 O O . LEU A 1 90 ? 7.364 12.734 -14.084 1.00 86.25 90 LEU A O 1
ATOM 793 N N . PHE A 1 91 ? 7.339 13.639 -16.130 1.00 88.19 91 PHE A N 1
ATOM 794 C CA . PHE A 1 91 ? 6.070 13.064 -16.567 1.00 88.19 91 PHE A CA 1
ATOM 795 C C . PHE A 1 91 ? 6.305 11.854 -17.469 1.00 88.19 91 PHE A C 1
ATOM 797 O O . PHE A 1 91 ? 7.298 11.829 -18.197 1.00 88.19 91 PHE A O 1
ATOM 804 N N . TYR A 1 92 ? 5.359 10.918 -17.483 1.00 83.19 92 TYR A N 1
ATOM 805 C CA . TYR A 1 92 ? 5.349 9.746 -18.361 1.00 83.19 92 TYR A CA 1
ATOM 806 C C . TYR A 1 92 ? 4.129 9.745 -19.302 1.00 83.19 92 TYR A C 1
ATOM 808 O O . TYR A 1 92 ? 3.164 10.502 -19.111 1.00 83.19 92 TYR A O 1
ATOM 816 N N . SER A 1 93 ? 4.176 8.901 -20.337 1.00 78.81 93 SER A N 1
ATOM 817 C CA . SER A 1 93 ? 3.063 8.637 -21.262 1.00 78.81 93 SER A CA 1
ATOM 818 C C . SER A 1 93 ? 2.281 7.366 -20.887 1.00 78.81 93 SER A C 1
ATOM 820 O O . SER A 1 93 ? 2.851 6.370 -20.454 1.00 78.81 93 SER A O 1
ATOM 822 N N . ILE A 1 94 ? 0.953 7.396 -21.052 1.00 68.81 94 ILE A N 1
ATOM 823 C CA . ILE A 1 94 ? 0.036 6.324 -20.602 1.00 68.81 94 ILE A CA 1
ATOM 824 C C . ILE A 1 94 ? 0.215 5.026 -21.406 1.00 68.81 94 ILE A C 1
ATOM 826 O O . ILE A 1 94 ? -0.081 3.942 -20.913 1.00 68.81 94 ILE A O 1
ATOM 830 N N . THR A 1 95 ? 0.715 5.120 -22.636 1.00 67.12 95 THR A N 1
ATOM 831 C CA . THR A 1 95 ? 0.807 4.001 -23.575 1.00 67.12 95 THR A CA 1
ATOM 832 C C . THR A 1 95 ? 2.264 3.627 -23.860 1.00 67.12 95 THR A C 1
ATOM 834 O O . THR A 1 95 ? 2.870 4.166 -24.785 1.00 67.12 95 THR A O 1
ATOM 837 N N . PRO A 1 96 ? 2.840 2.657 -23.124 1.00 57.28 96 PRO A N 1
ATOM 838 C CA . PRO A 1 96 ? 4.168 2.122 -23.430 1.00 57.28 96 PRO A CA 1
ATOM 839 C C . PRO A 1 96 ? 4.197 1.208 -24.672 1.00 57.28 96 PRO A C 1
ATOM 841 O O . PRO A 1 96 ? 5.276 0.770 -25.059 1.00 57.28 96 PRO A O 1
ATOM 844 N N . PHE A 1 97 ? 3.040 0.925 -25.286 1.00 60.41 97 PHE A N 1
ATOM 845 C CA . PHE A 1 97 ? 2.852 -0.114 -26.311 1.00 60.41 97 PHE A CA 1
ATOM 846 C C . PHE A 1 97 ? 2.772 0.384 -27.767 1.00 60.41 97 PHE A C 1
ATOM 848 O O . PHE A 1 97 ? 2.440 -0.404 -28.643 1.00 60.41 97 PHE A O 1
ATOM 855 N N . TRP A 1 98 ? 2.999 1.673 -28.038 1.00 57.75 98 TRP A N 1
ATOM 856 C CA . TRP A 1 98 ? 2.840 2.242 -29.384 1.00 57.75 98 TRP A CA 1
ATOM 857 C C . TRP A 1 98 ? 4.203 2.584 -29.993 1.00 57.75 98 TRP A C 1
ATOM 859 O O . TRP A 1 98 ? 5.030 3.212 -29.328 1.00 57.75 98 TRP A O 1
ATOM 869 N N . ASP A 1 99 ? 4.408 2.191 -31.254 1.00 55.31 99 ASP A N 1
ATOM 870 C CA . ASP A 1 99 ? 5.683 2.314 -31.978 1.00 55.31 99 ASP A CA 1
ATOM 871 C C . ASP A 1 99 ? 6.164 3.775 -32.122 1.00 55.31 99 ASP A C 1
ATOM 873 O O . ASP A 1 99 ? 7.365 4.040 -32.087 1.00 55.31 99 ASP A O 1
ATOM 877 N N . ASP A 1 100 ? 5.245 4.748 -32.134 1.00 58.84 100 ASP A N 1
ATOM 878 C CA . ASP A 1 100 ? 5.547 6.190 -32.182 1.00 58.84 100 ASP A CA 1
ATOM 879 C C . ASP A 1 100 ? 5.697 6.836 -30.791 1.00 58.84 100 ASP A C 1
ATOM 881 O O . ASP A 1 100 ? 5.242 7.953 -30.522 1.00 58.84 100 ASP A O 1
ATOM 885 N N . TYR A 1 101 ? 6.378 6.140 -29.879 1.00 58.12 101 TYR A N 1
ATOM 886 C CA . TYR A 1 101 ? 6.554 6.539 -28.477 1.00 58.12 101 TYR A CA 1
ATOM 887 C C . TYR A 1 101 ? 7.087 7.971 -28.279 1.00 58.12 101 TYR A C 1
ATOM 889 O O . TYR A 1 101 ? 6.754 8.645 -27.304 1.00 58.12 101 TYR A O 1
ATOM 897 N N . VAL A 1 102 ? 7.903 8.453 -29.221 1.00 61.41 102 VAL A N 1
ATOM 898 C CA . VAL A 1 102 ? 8.562 9.769 -29.173 1.00 61.41 102 VAL A CA 1
ATOM 899 C C . VAL A 1 102 ? 7.565 10.929 -29.293 1.00 61.41 102 VAL A C 1
ATOM 901 O O . VAL A 1 102 ? 7.838 12.016 -28.785 1.00 61.41 102 VAL A O 1
ATOM 904 N N . GLN A 1 103 ? 6.403 10.717 -29.919 1.00 65.81 103 GLN A N 1
ATOM 905 C CA . GLN A 1 103 ? 5.413 11.778 -30.149 1.00 65.81 103 GLN A CA 1
ATOM 906 C C . GLN A 1 103 ? 4.308 11.827 -29.087 1.00 65.81 103 GLN A C 1
ATOM 908 O O . GLN A 1 103 ? 3.487 12.747 -29.088 1.00 65.81 103 GLN A O 1
ATOM 913 N N . ILE A 1 104 ? 4.269 10.864 -28.161 1.00 70.00 104 ILE A N 1
ATOM 914 C CA . ILE A 1 104 ? 3.182 10.775 -27.187 1.00 70.00 104 ILE A CA 1
ATOM 915 C C . ILE A 1 104 ? 3.408 11.809 -26.075 1.00 70.00 104 ILE A C 1
ATOM 917 O O . ILE A 1 104 ? 4.439 11.781 -25.396 1.00 70.00 104 ILE A O 1
ATOM 921 N N . PRO A 1 105 ? 2.449 12.719 -25.833 1.00 74.31 105 PRO A N 1
ATOM 922 C CA . PRO A 1 105 ? 2.611 13.746 -24.819 1.00 74.31 105 PRO A CA 1
ATOM 923 C C . PRO A 1 105 ? 2.701 13.126 -23.419 1.00 74.31 105 PRO A C 1
ATOM 925 O O . PRO A 1 105 ? 1.814 12.390 -22.979 1.00 74.31 105 PRO A O 1
ATOM 928 N N . LYS A 1 106 ? 3.770 13.473 -22.698 1.00 80.81 106 LYS A N 1
ATOM 929 C CA . LYS A 1 106 ? 4.007 13.078 -21.305 1.00 80.81 106 LYS A CA 1
ATOM 930 C C . LYS A 1 106 ? 3.120 13.928 -20.389 1.00 80.81 106 LYS A C 1
ATOM 932 O O . LYS A 1 106 ? 3.384 15.114 -20.213 1.00 80.81 106 LYS A O 1
ATOM 937 N N . LYS A 1 107 ? 2.040 13.346 -19.859 1.00 82.56 107 LYS A N 1
ATOM 938 C CA . LYS A 1 107 ? 0.975 14.084 -19.143 1.00 82.56 107 LYS A CA 1
ATOM 939 C C . LYS A 1 107 ? 0.786 13.665 -17.691 1.00 82.56 107 LYS A C 1
ATOM 941 O O . LYS A 1 107 ? 0.186 14.418 -16.932 1.00 82.56 107 LYS A O 1
ATOM 946 N N . MET A 1 108 ? 1.255 12.481 -17.304 1.00 86.06 108 MET A N 1
ATOM 947 C CA . MET A 1 108 ? 0.981 11.930 -15.979 1.00 86.06 108 MET A CA 1
ATOM 948 C C . MET A 1 108 ? 2.231 11.903 -15.116 1.00 86.06 108 MET A C 1
ATOM 950 O O . MET A 1 108 ? 3.333 11.652 -15.597 1.00 86.06 108 MET A O 1
ATOM 954 N N . PHE A 1 109 ? 2.041 12.156 -13.826 1.00 91.69 109 PHE A N 1
ATOM 955 C CA . PHE A 1 109 ? 3.065 11.999 -12.809 1.00 91.69 109 PHE A CA 1
ATOM 956 C C . PHE A 1 109 ? 2.465 11.238 -11.634 1.00 91.69 109 PHE A C 1
ATOM 958 O O . PHE A 1 109 ? 1.468 11.665 -11.060 1.00 91.69 109 PHE A O 1
ATOM 965 N N . GLN A 1 110 ? 3.094 10.119 -11.289 1.00 94.31 110 GLN A N 1
ATOM 966 C CA . GLN A 1 110 ? 2.763 9.318 -10.116 1.00 94.31 110 GLN A CA 1
ATOM 967 C C . GLN A 1 110 ? 4.038 9.171 -9.280 1.00 94.31 110 GLN A C 1
ATOM 969 O O . GLN A 1 110 ? 4.989 8.539 -9.755 1.00 94.31 110 GLN A O 1
ATOM 974 N N . PRO A 1 111 ? 4.101 9.753 -8.066 1.00 95.12 111 PRO A N 1
ATOM 975 C CA . PRO A 1 111 ? 5.320 9.789 -7.258 1.00 95.12 111 PRO A CA 1
ATOM 976 C C . PRO A 1 111 ? 5.941 8.410 -7.020 1.00 95.12 111 PRO A C 1
ATOM 978 O O . PRO A 1 111 ? 7.153 8.244 -7.129 1.00 95.12 111 PRO A O 1
ATOM 981 N N . GLN A 1 112 ? 5.117 7.404 -6.743 1.00 95.25 112 GLN A N 1
ATOM 982 C CA . GLN A 1 112 ? 5.548 6.028 -6.524 1.00 95.25 112 GLN A CA 1
ATOM 983 C C . GLN A 1 112 ? 6.125 5.383 -7.791 1.00 95.25 112 GLN A C 1
ATOM 985 O O . GLN A 1 112 ? 7.156 4.722 -7.715 1.00 95.25 112 GLN A O 1
ATOM 990 N N . ILE A 1 113 ? 5.540 5.640 -8.965 1.00 94.44 113 ILE A N 1
ATOM 991 C CA . ILE A 1 113 ? 6.056 5.125 -10.245 1.00 94.44 113 ILE A CA 1
ATOM 992 C C . ILE A 1 113 ? 7.366 5.816 -10.620 1.00 94.44 113 ILE A C 1
ATOM 994 O O . ILE A 1 113 ? 8.300 5.165 -11.083 1.00 94.44 113 ILE A O 1
ATOM 998 N N . PHE A 1 114 ? 7.473 7.121 -10.356 1.00 94.25 114 PHE A N 1
ATOM 999 C CA . PHE A 1 114 ? 8.728 7.856 -10.496 1.00 94.25 114 PHE A CA 1
ATOM 1000 C C . PHE A 1 114 ? 9.829 7.260 -9.613 1.00 94.25 114 PHE A C 1
ATOM 1002 O O . PHE A 1 114 ? 10.925 6.989 -10.097 1.00 94.25 114 PHE A O 1
ATOM 1009 N N . VAL A 1 115 ? 9.538 6.987 -8.336 1.00 95.19 115 VAL A N 1
ATOM 1010 C CA . VAL A 1 115 ? 10.496 6.351 -7.417 1.00 95.19 115 VAL A CA 1
ATOM 1011 C C . VAL A 1 115 ? 10.930 4.977 -7.931 1.00 95.19 115 VAL A C 1
ATOM 1013 O O . VAL A 1 115 ? 12.128 4.701 -7.948 1.00 95.19 115 VAL A O 1
ATOM 1016 N N . ILE A 1 116 ? 10.001 4.145 -8.411 1.00 95.38 116 ILE A N 1
ATOM 1017 C CA . ILE A 1 116 ? 10.324 2.844 -9.023 1.00 95.38 116 ILE A CA 1
ATOM 1018 C C . ILE A 1 116 ? 11.242 3.030 -10.236 1.00 95.38 116 ILE A C 1
ATOM 1020 O O . ILE A 1 116 ? 12.270 2.360 -10.336 1.00 95.38 116 ILE A O 1
ATOM 1024 N N . GLY A 1 117 ? 10.923 3.972 -11.126 1.00 93.62 117 GLY A N 1
ATOM 1025 C CA . GLY A 1 117 ? 11.733 4.269 -12.308 1.00 93.62 117 GLY A CA 1
ATOM 1026 C C . GLY A 1 117 ? 13.155 4.699 -11.949 1.00 93.62 117 GLY A C 1
ATOM 1027 O O . GLY A 1 117 ? 14.119 4.230 -12.554 1.00 93.62 117 GLY A O 1
ATOM 1028 N N . MET A 1 118 ? 13.305 5.522 -10.909 1.00 94.12 118 MET A N 1
ATOM 1029 C CA . MET A 1 118 ? 14.609 5.933 -10.385 1.00 94.12 118 MET A CA 1
ATOM 1030 C C . MET A 1 118 ? 15.373 4.752 -9.772 1.00 94.12 118 MET A C 1
ATOM 1032 O O . MET A 1 118 ? 16.554 4.584 -10.068 1.00 94.12 118 MET A O 1
ATOM 1036 N N . ILE A 1 119 ? 14.723 3.891 -8.982 1.00 95.25 119 ILE A N 1
ATOM 1037 C CA . ILE A 1 119 ? 15.357 2.670 -8.454 1.00 95.25 119 ILE A CA 1
ATOM 1038 C C . ILE A 1 119 ? 15.893 1.831 -9.615 1.00 95.25 119 ILE A C 1
ATOM 1040 O O . ILE A 1 119 ? 17.082 1.510 -9.637 1.00 95.25 119 ILE A O 1
ATOM 1044 N N . LEU A 1 120 ? 15.061 1.544 -10.616 1.00 93.44 120 LEU A N 1
ATOM 1045 C CA . LEU A 1 120 ? 15.467 0.749 -11.774 1.00 93.44 120 LEU A CA 1
ATOM 1046 C C . LEU A 1 120 ? 16.624 1.409 -12.542 1.00 93.44 120 LEU A C 1
ATOM 1048 O O . LEU A 1 120 ? 17.536 0.723 -12.992 1.00 93.44 120 LEU A O 1
ATOM 1052 N N . LYS A 1 121 ? 16.611 2.741 -12.678 1.00 92.00 121 LYS A N 1
ATOM 1053 C CA . LYS A 1 121 ? 17.652 3.506 -13.381 1.00 92.00 121 LYS A CA 1
ATOM 1054 C C . LYS A 1 121 ? 19.014 3.452 -12.686 1.00 92.00 121 LYS A C 1
ATOM 1056 O O . LYS A 1 121 ? 20.030 3.456 -13.373 1.00 92.00 121 LYS A O 1
ATOM 1061 N N . TYR A 1 122 ? 19.046 3.428 -11.351 1.00 94.12 122 TYR A N 1
ATOM 1062 C CA . TYR A 1 122 ? 20.290 3.587 -10.583 1.00 94.12 122 TYR A CA 1
ATOM 1063 C C . TYR A 1 122 ? 20.802 2.321 -9.887 1.00 94.12 122 TYR A C 1
ATOM 1065 O O . TYR A 1 122 ? 21.961 2.299 -9.486 1.00 94.12 122 TYR A O 1
ATOM 1073 N N . THR A 1 123 ? 19.988 1.275 -9.721 1.00 91.06 123 THR A N 1
ATOM 1074 C CA . THR A 1 123 ? 20.371 0.097 -8.912 1.00 91.06 123 THR A CA 1
ATOM 1075 C C . THR A 1 123 ? 20.737 -1.146 -9.724 1.00 91.06 123 THR A C 1
ATOM 1077 O O . THR A 1 123 ? 21.169 -2.132 -9.137 1.00 91.06 123 THR A O 1
ATOM 1080 N N . SER A 1 124 ? 20.597 -1.120 -11.058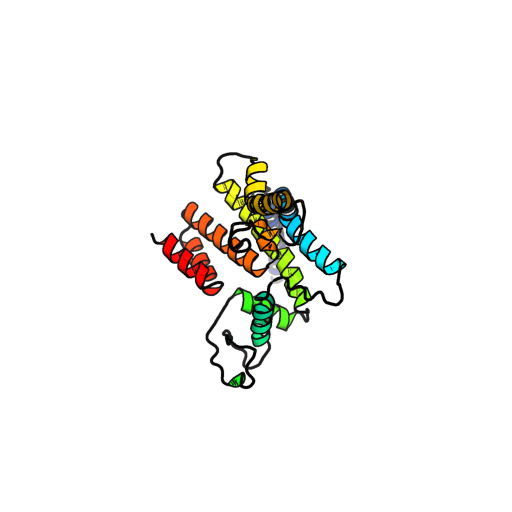 1.00 89.50 124 SER A N 1
ATOM 1081 C CA . SER A 1 124 ? 20.754 -2.294 -11.949 1.00 89.50 124 SER A CA 1
ATOM 1082 C C . SER A 1 124 ? 19.915 -3.519 -11.544 1.00 89.50 124 SER A C 1
ATOM 1084 O O . SER A 1 124 ? 20.129 -4.613 -12.060 1.00 89.50 124 SER A O 1
ATOM 1086 N N . LEU A 1 125 ? 18.968 -3.351 -10.616 1.00 92.06 125 LEU A N 1
ATOM 1087 C CA . LEU A 1 125 ? 18.065 -4.405 -10.184 1.00 92.06 125 LEU A CA 1
ATOM 1088 C C . LEU A 1 125 ? 17.090 -4.736 -11.312 1.00 92.06 125 LEU A C 1
ATOM 1090 O O . LEU A 1 125 ? 16.630 -3.849 -12.036 1.00 92.06 125 LEU A O 1
ATOM 1094 N N . SER A 1 126 ? 16.750 -6.018 -11.424 1.00 90.81 126 SER A N 1
ATOM 1095 C CA . SER A 1 126 ? 15.674 -6.453 -12.305 1.00 90.81 126 SER A CA 1
ATOM 1096 C C . SER A 1 126 ? 14.321 -5.946 -11.787 1.00 90.81 126 SER A C 1
ATOM 1098 O O . SER A 1 126 ? 14.180 -5.590 -10.611 1.00 90.81 126 SER A O 1
ATOM 1100 N N . ILE A 1 127 ? 13.312 -5.906 -12.658 1.00 90.31 127 ILE A N 1
ATOM 1101 C CA . ILE A 1 127 ? 11.960 -5.483 -12.268 1.00 90.31 127 ILE A CA 1
ATOM 1102 C C . ILE A 1 127 ? 11.408 -6.402 -11.176 1.00 90.31 127 ILE A C 1
ATOM 1104 O O . ILE A 1 127 ? 10.829 -5.934 -10.200 1.00 90.31 127 ILE A O 1
ATOM 1108 N N . GLU A 1 128 ? 11.642 -7.697 -11.326 1.00 88.62 128 GLU A N 1
ATOM 1109 C CA . GLU A 1 128 ? 11.221 -8.767 -10.432 1.00 88.62 128 GLU A CA 1
ATOM 1110 C C . GLU A 1 128 ? 11.814 -8.565 -9.035 1.00 88.62 128 GLU A C 1
ATOM 1112 O O . GLU A 1 128 ? 11.101 -8.664 -8.035 1.00 88.62 128 GLU A O 1
ATOM 1117 N N . ALA A 1 129 ? 13.103 -8.209 -8.961 1.00 89.94 129 ALA A N 1
ATOM 1118 C CA . ALA A 1 129 ? 13.782 -7.908 -7.707 1.00 89.94 129 ALA A CA 1
ATOM 1119 C C . ALA A 1 129 ? 13.222 -6.642 -7.042 1.00 89.94 129 ALA A C 1
ATOM 1121 O O . ALA A 1 129 ? 12.970 -6.640 -5.836 1.00 89.94 129 ALA A O 1
ATOM 1122 N N . VAL A 1 130 ? 12.986 -5.573 -7.813 1.00 93.12 130 VAL A N 1
ATOM 1123 C CA . VAL A 1 130 ? 12.356 -4.351 -7.286 1.00 93.12 130 VAL A CA 1
ATOM 1124 C C . VAL A 1 130 ? 10.949 -4.652 -6.775 1.00 93.12 130 VAL A C 1
ATOM 1126 O O . VAL A 1 130 ? 10.609 -4.231 -5.670 1.00 93.12 130 VAL A O 1
ATOM 1129 N N . ASN A 1 131 ? 10.158 -5.423 -7.521 1.00 91.19 131 ASN A N 1
ATOM 1130 C CA . ASN A 1 131 ? 8.809 -5.801 -7.122 1.00 91.19 131 ASN A CA 1
ATOM 1131 C C . ASN A 1 131 ? 8.798 -6.614 -5.829 1.00 91.19 131 ASN A C 1
ATOM 1133 O O . ASN A 1 131 ? 8.044 -6.280 -4.920 1.00 91.19 131 ASN A O 1
ATOM 1137 N N . LEU A 1 132 ? 9.686 -7.601 -5.697 1.00 89.88 132 LEU A N 1
ATOM 1138 C CA . LEU A 1 132 ? 9.828 -8.402 -4.480 1.00 89.88 132 LEU A CA 1
ATOM 1139 C C . LEU A 1 132 ? 10.221 -7.550 -3.261 1.00 89.88 132 LEU A C 1
ATOM 1141 O O . LEU A 1 132 ? 9.654 -7.702 -2.178 1.00 89.88 132 LEU A O 1
ATOM 1145 N N . ILE A 1 133 ? 11.170 -6.625 -3.428 1.00 92.75 133 ILE A N 1
ATOM 1146 C CA . ILE A 1 133 ? 11.587 -5.715 -2.350 1.00 92.75 133 ILE A CA 1
ATOM 1147 C C . ILE A 1 133 ? 10.414 -4.833 -1.917 1.00 92.75 133 ILE A C 1
ATOM 1149 O O . ILE A 1 133 ? 10.159 -4.686 -0.720 1.00 92.75 133 ILE A O 1
ATOM 1153 N N . LEU A 1 134 ? 9.691 -4.254 -2.878 1.00 94.06 134 LEU A N 1
ATOM 1154 C CA . LEU A 1 134 ? 8.547 -3.391 -2.600 1.00 94.06 134 LEU A CA 1
ATOM 1155 C C . LEU A 1 134 ? 7.380 -4.165 -1.995 1.00 94.06 134 LEU A C 1
ATOM 1157 O O . LEU A 1 134 ? 6.753 -3.654 -1.077 1.00 94.06 134 LEU A O 1
ATOM 1161 N N . PHE A 1 135 ? 7.123 -5.389 -2.446 1.00 91.88 135 PHE A N 1
ATOM 1162 C CA . PHE A 1 135 ? 6.130 -6.299 -1.876 1.00 91.88 135 PHE A CA 1
ATOM 1163 C C . PHE A 1 135 ? 6.355 -6.500 -0.379 1.00 91.88 135 PHE A C 1
ATOM 1165 O O . PHE A 1 135 ? 5.477 -6.205 0.433 1.00 91.88 135 PHE A O 1
ATOM 1172 N N . ILE A 1 136 ? 7.568 -6.906 0.002 1.00 92.88 136 ILE A N 1
ATOM 1173 C CA . ILE A 1 136 ? 7.913 -7.132 1.407 1.00 92.88 136 ILE A CA 1
ATOM 1174 C C . ILE A 1 136 ? 7.840 -5.816 2.185 1.00 92.88 136 ILE A C 1
ATOM 1176 O O . ILE A 1 136 ? 7.223 -5.738 3.247 1.00 92.88 136 ILE A O 1
ATOM 1180 N N . PHE A 1 137 ? 8.468 -4.761 1.667 1.00 95.69 137 PHE A N 1
ATOM 1181 C CA . PHE A 1 137 ? 8.605 -3.503 2.391 1.00 95.69 137 PHE A CA 1
ATOM 1182 C C . PHE A 1 137 ? 7.271 -2.765 2.559 1.00 95.69 137 PHE A C 1
ATOM 1184 O O . PHE A 1 137 ? 6.914 -2.379 3.674 1.00 95.69 137 PHE A O 1
ATOM 1191 N N . LEU A 1 138 ? 6.519 -2.582 1.474 1.00 96.50 138 LEU A N 1
ATOM 1192 C CA . LEU A 1 138 ? 5.241 -1.871 1.486 1.00 96.50 138 LEU A CA 1
ATOM 1193 C C . LEU A 1 138 ? 4.148 -2.704 2.150 1.00 96.50 138 LEU A C 1
ATOM 1195 O O . LEU A 1 138 ? 3.361 -2.129 2.898 1.00 96.50 138 LEU A O 1
ATOM 1199 N N . GLY A 1 139 ? 4.142 -4.030 1.979 1.00 95.06 139 GLY A N 1
ATOM 1200 C CA . GLY A 1 139 ? 3.231 -4.919 2.704 1.00 95.06 139 GLY A CA 1
ATOM 1201 C C . GLY A 1 139 ? 3.421 -4.821 4.220 1.00 95.06 139 GLY A C 1
ATOM 1202 O O . GLY A 1 139 ? 2.456 -4.667 4.967 1.00 95.06 139 GLY A O 1
ATOM 1203 N N . LEU A 1 140 ? 4.671 -4.794 4.700 1.00 96.12 140 LEU A N 1
ATOM 1204 C CA . LEU A 1 140 ? 4.959 -4.608 6.128 1.00 96.12 140 LEU A CA 1
ATOM 1205 C C . LEU A 1 140 ? 4.577 -3.219 6.642 1.00 96.12 140 LEU A C 1
ATOM 1207 O O . LEU A 1 140 ? 4.075 -3.104 7.764 1.00 96.12 140 LEU A O 1
ATOM 1211 N N . ILE A 1 141 ? 4.795 -2.165 5.851 1.00 96.69 141 ILE A N 1
ATOM 1212 C CA . ILE A 1 141 ? 4.336 -0.813 6.200 1.00 96.69 141 ILE A CA 1
ATOM 1213 C C . ILE A 1 141 ? 2.812 -0.786 6.295 1.00 96.69 141 ILE A C 1
ATOM 1215 O O . ILE A 1 141 ? 2.287 -0.313 7.303 1.00 96.69 141 ILE A O 1
ATOM 1219 N N . ALA A 1 142 ? 2.113 -1.334 5.304 1.00 96.38 142 ALA A N 1
ATOM 1220 C CA . ALA A 1 142 ? 0.659 -1.383 5.268 1.00 96.38 142 ALA A CA 1
ATOM 1221 C C . ALA A 1 142 ? 0.097 -2.171 6.448 1.00 96.38 142 ALA A C 1
ATOM 1223 O O . ALA A 1 142 ? -0.781 -1.671 7.150 1.00 96.38 142 ALA A O 1
ATOM 1224 N N . GLY A 1 143 ? 0.672 -3.334 6.761 1.00 95.88 143 GLY A N 1
ATOM 1225 C CA . GLY A 1 143 ? 0.306 -4.097 7.950 1.00 95.88 143 GLY A CA 1
ATOM 1226 C C . GLY A 1 143 ? 0.563 -3.317 9.240 1.00 95.88 143 GLY A C 1
ATOM 1227 O O . GLY A 1 143 ? -0.287 -3.254 10.129 1.00 95.88 143 GLY A O 1
ATOM 1228 N N . ARG A 1 144 ? 1.700 -2.624 9.350 1.00 96.19 144 ARG A N 1
ATOM 1229 C CA . ARG A 1 144 ? 2.004 -1.811 10.534 1.00 96.19 144 ARG A CA 1
ATOM 1230 C C . ARG A 1 144 ? 1.037 -0.639 10.699 1.00 96.19 144 ARG A C 1
ATOM 1232 O O . ARG A 1 144 ? 0.654 -0.336 11.836 1.00 96.19 144 ARG A O 1
ATOM 1239 N N . VAL A 1 145 ? 0.683 0.028 9.604 1.00 96.44 145 VAL A N 1
ATOM 1240 C CA . VAL A 1 145 ? -0.294 1.123 9.571 1.00 96.44 145 VAL A CA 1
ATOM 1241 C C . VAL A 1 145 ? -1.689 0.591 9.890 1.00 96.44 145 VAL A C 1
ATOM 1243 O O . VAL A 1 145 ? -2.356 1.181 10.730 1.00 96.44 145 VAL A O 1
ATOM 1246 N N . GLY A 1 146 ? -2.090 -0.548 9.323 1.00 95.00 146 GLY A N 1
ATOM 1247 C CA . GLY A 1 146 ? -3.371 -1.208 9.586 1.00 95.00 146 GLY A CA 1
ATOM 1248 C C . GLY A 1 146 ? -3.556 -1.576 11.058 1.00 95.00 146 GLY A C 1
ATOM 1249 O O . GLY A 1 146 ? -4.591 -1.264 11.637 1.00 95.00 146 GLY A O 1
ATOM 1250 N N . ILE A 1 147 ? -2.525 -2.124 11.714 1.00 94.81 147 ILE A N 1
ATOM 1251 C CA . ILE A 1 147 ? -2.552 -2.365 13.170 1.00 94.81 147 ILE A CA 1
ATOM 1252 C C . ILE A 1 147 ? -2.777 -1.055 13.930 1.00 94.81 147 ILE A C 1
ATOM 1254 O O . ILE A 1 147 ? -3.605 -0.993 14.832 1.00 94.81 147 ILE A O 1
ATOM 1258 N N . TYR A 1 148 ? -2.044 0.005 13.577 1.00 94.69 148 TYR A N 1
ATOM 1259 C CA . TYR A 1 148 ? -2.186 1.296 14.253 1.00 94.69 148 TYR A CA 1
ATOM 1260 C C . TYR A 1 148 ? -3.555 1.938 14.027 1.00 94.69 148 TYR A C 1
ATOM 1262 O O . TYR A 1 148 ? -4.081 2.600 14.924 1.00 94.69 148 TYR A O 1
ATOM 1270 N N . PHE A 1 149 ? -4.097 1.767 12.825 1.00 94.81 149 PHE A N 1
ATOM 1271 C CA . PHE A 1 149 ? -5.424 2.212 12.446 1.00 94.81 149 PHE A CA 1
ATOM 1272 C C . PHE A 1 149 ? -6.479 1.518 13.303 1.00 94.81 149 PHE A C 1
ATOM 1274 O O . PHE A 1 149 ? -7.196 2.198 14.032 1.00 94.81 149 PHE A O 1
ATOM 1281 N N . PHE A 1 150 ? -6.472 0.183 13.314 1.00 93.94 150 PHE A N 1
ATOM 1282 C CA . PHE A 1 150 ? -7.365 -0.638 14.126 1.00 93.94 150 PHE A CA 1
ATOM 1283 C C . PHE A 1 150 ? -7.300 -0.239 15.606 1.00 93.94 150 PHE A C 1
ATOM 1285 O O . PHE A 1 150 ? -8.300 0.179 16.175 1.00 93.94 150 PHE A O 1
ATOM 1292 N N . GLU A 1 151 ? -6.103 -0.222 16.199 1.00 92.50 151 GLU A N 1
ATOM 1293 C CA . GLU A 1 151 ? -5.901 0.144 17.610 1.00 92.50 151 GLU A CA 1
ATOM 1294 C C . GLU A 1 151 ? -6.317 1.578 17.956 1.00 92.50 151 GLU A C 1
ATOM 1296 O O . GLU A 1 151 ? -6.562 1.881 19.120 1.00 92.50 151 GLU A O 1
ATOM 1301 N N . THR A 1 152 ? -6.327 2.490 16.980 1.00 92.25 152 THR A N 1
ATOM 1302 C CA . THR A 1 152 ? -6.778 3.870 17.207 1.00 92.25 152 THR A CA 1
ATOM 1303 C C . THR A 1 152 ? -8.304 3.959 17.240 1.00 92.25 152 THR A C 1
ATOM 1305 O O . THR A 1 152 ? -8.825 4.844 17.917 1.00 92.25 152 THR A O 1
ATOM 1308 N N . LEU A 1 153 ? -9.004 3.093 16.504 1.00 90.44 153 LEU A N 1
ATOM 1309 C CA . LEU A 1 153 ? -10.464 3.116 16.383 1.00 90.44 153 LEU A CA 1
ATOM 1310 C C . LEU A 1 153 ? -11.165 2.183 17.367 1.00 90.44 153 LEU A C 1
ATOM 1312 O O . LEU A 1 153 ? -12.304 2.445 17.738 1.00 90.44 153 LEU A O 1
ATOM 1316 N N . THR A 1 154 ? -10.504 1.116 17.809 1.00 90.06 154 THR A N 1
ATOM 1317 C CA . THR A 1 154 ? -11.060 0.197 18.802 1.00 90.0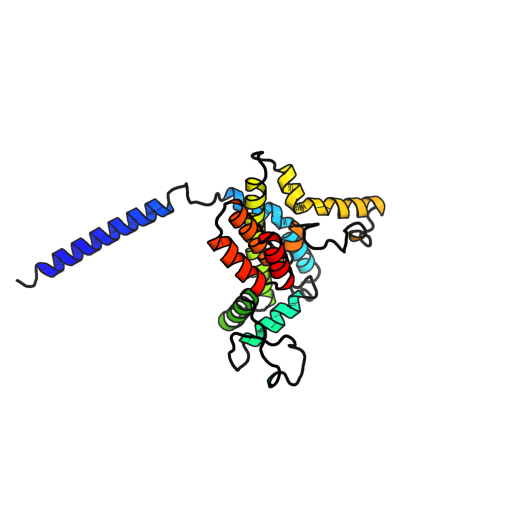6 154 THR A CA 1
ATOM 1318 C C . THR A 1 154 ? -10.694 0.633 20.217 1.00 90.06 154 THR A C 1
ATOM 1320 O O . THR A 1 154 ? -9.516 0.806 20.530 1.00 90.06 154 THR A O 1
ATOM 1323 N N . GLU A 1 155 ? -11.682 0.740 21.105 1.00 81.06 155 GLU A N 1
ATOM 1324 C CA . GLU A 1 155 ? -11.448 1.049 22.526 1.00 81.06 155 GLU A CA 1
ATOM 1325 C C . GLU A 1 155 ? -10.789 -0.121 23.284 1.00 81.06 155 GLU A C 1
ATOM 1327 O O . GLU A 1 155 ? -10.084 0.074 24.280 1.00 81.06 155 GLU A O 1
ATOM 1332 N N . GLU A 1 156 ? -10.970 -1.347 22.786 1.00 80.00 156 GLU A N 1
ATOM 1333 C CA . GLU A 1 156 ? -10.448 -2.564 23.398 1.00 80.00 156 GLU A CA 1
ATOM 1334 C C . GLU A 1 156 ? -8.958 -2.771 23.118 1.00 80.00 156 GLU A C 1
ATOM 1336 O O . GLU A 1 156 ? -8.514 -3.064 22.004 1.00 80.00 156 GLU A O 1
ATOM 1341 N N . LYS A 1 157 ? -8.159 -2.711 24.183 1.00 75.88 157 LYS A N 1
ATOM 1342 C CA . LYS A 1 157 ? -6.755 -3.117 24.124 1.00 75.88 157 LYS A CA 1
ATOM 1343 C C . LYS A 1 157 ? -6.680 -4.633 23.942 1.00 75.88 157 LYS A C 1
ATOM 1345 O O . LYS A 1 157 ? -7.293 -5.372 24.702 1.00 75.88 157 LYS A O 1
ATOM 1350 N N . ASN A 1 158 ? -5.836 -5.085 23.015 1.00 83.38 158 ASN A N 1
ATOM 1351 C CA . ASN A 1 158 ? -5.551 -6.504 22.756 1.00 83.38 158 ASN A CA 1
ATOM 1352 C C . ASN A 1 158 ? -6.699 -7.307 22.117 1.00 83.38 158 ASN A C 1
ATOM 1354 O O . ASN A 1 158 ? -6.745 -8.526 22.280 1.00 83.38 158 ASN A O 1
ATOM 1358 N N . ASN A 1 159 ? -7.586 -6.668 21.349 1.00 89.94 159 ASN A N 1
ATOM 1359 C CA . ASN A 1 159 ? -8.565 -7.384 20.528 1.00 89.94 159 ASN A CA 1
ATOM 1360 C C . ASN A 1 159 ? -7.887 -8.057 19.311 1.00 89.94 159 ASN A C 1
ATOM 1362 O O . ASN A 1 159 ? -7.991 -7.604 18.171 1.00 89.94 159 ASN A O 1
ATOM 1366 N N . TYR A 1 160 ? -7.131 -9.131 19.565 1.00 91.44 160 TYR A N 1
ATOM 1367 C CA . TYR A 1 160 ? -6.380 -9.861 18.538 1.00 91.44 160 TYR A CA 1
ATOM 1368 C C . TYR A 1 160 ? -7.288 -10.575 17.541 1.00 91.44 160 TYR A C 1
ATOM 1370 O O . TYR A 1 160 ? -6.929 -10.673 16.373 1.00 91.44 160 TYR A O 1
ATOM 1378 N N . MET A 1 161 ? -8.458 -11.046 17.983 1.00 90.75 161 MET A N 1
ATOM 1379 C CA . MET A 1 161 ? -9.436 -11.676 17.096 1.00 90.75 161 MET A CA 1
ATOM 1380 C C . MET A 1 161 ? -10.026 -10.650 16.126 1.00 90.75 161 MET A C 1
ATOM 1382 O O . MET A 1 161 ? -10.032 -10.879 14.923 1.00 90.75 161 MET A O 1
ATOM 1386 N N . GLY A 1 162 ? -10.443 -9.485 16.625 1.00 91.38 162 GLY A N 1
ATOM 1387 C CA . GLY A 1 162 ? -10.911 -8.380 15.792 1.00 91.38 162 GLY A CA 1
ATOM 1388 C C . GLY A 1 162 ? -9.828 -7.884 14.838 1.00 91.38 162 GLY A C 1
ATOM 1389 O O . GLY A 1 162 ? -10.119 -7.627 13.678 1.00 91.38 162 GLY A O 1
ATOM 1390 N N . LEU A 1 163 ? -8.568 -7.835 15.280 1.00 92.62 163 LEU A N 1
ATOM 1391 C CA . LEU A 1 163 ? -7.441 -7.492 14.413 1.00 92.62 163 LEU A CA 1
ATOM 1392 C C . LEU A 1 163 ? -7.206 -8.550 13.323 1.00 92.62 163 LEU A C 1
ATOM 1394 O O . LEU A 1 163 ? -6.959 -8.200 12.172 1.00 92.62 163 LEU A O 1
ATOM 1398 N N . LEU A 1 164 ? -7.299 -9.837 13.668 1.00 91.81 164 LEU A N 1
ATOM 1399 C CA . LEU A 1 164 ? -7.197 -10.930 12.703 1.00 91.81 164 LEU A CA 1
ATOM 1400 C C . LEU A 1 164 ? -8.326 -10.847 11.670 1.00 91.81 164 LEU A C 1
ATOM 1402 O O . LEU A 1 164 ? -8.053 -10.930 10.478 1.00 91.81 164 LEU A O 1
ATOM 1406 N N . LEU A 1 165 ? -9.563 -10.615 12.113 1.00 89.81 165 LEU A N 1
ATOM 1407 C CA . LEU A 1 165 ? -10.730 -10.426 11.247 1.00 89.81 165 LEU A CA 1
ATOM 1408 C C . LEU A 1 165 ? -10.644 -9.138 10.420 1.00 89.81 165 LEU A C 1
ATOM 1410 O O . LEU A 1 165 ? -11.087 -9.113 9.281 1.00 89.81 165 LEU A O 1
ATOM 1414 N N . PHE A 1 166 ? -10.031 -8.077 10.935 1.00 90.12 166 PHE A N 1
ATOM 1415 C CA . PHE A 1 166 ? -9.791 -6.863 10.160 1.00 90.12 166 PHE A CA 1
ATOM 1416 C C . PHE A 1 166 ? -8.830 -7.118 8.988 1.00 90.12 166 PHE A C 1
ATOM 1418 O O . PHE A 1 166 ? -9.029 -6.583 7.903 1.00 90.12 166 PHE A O 1
ATOM 1425 N N . PHE A 1 167 ? -7.810 -7.960 9.181 1.00 91.69 167 PHE A N 1
ATOM 1426 C CA . PHE A 1 167 ? -6.877 -8.324 8.110 1.00 91.69 167 PHE A CA 1
ATOM 1427 C C . PHE A 1 167 ? -7.433 -9.404 7.178 1.00 91.69 167 PHE A C 1
ATOM 1429 O O . PHE A 1 167 ? -7.290 -9.294 5.967 1.00 91.69 167 PHE A O 1
ATOM 1436 N N . TRP A 1 168 ? -8.065 -10.438 7.726 1.00 89.50 168 TRP A N 1
ATOM 1437 C CA . TRP A 1 168 ? -8.374 -11.678 7.008 1.00 89.50 168 TRP A CA 1
ATOM 1438 C C . TRP A 1 168 ? -9.849 -12.076 7.070 1.00 89.50 168 TRP A C 1
ATOM 1440 O O . TRP A 1 168 ? -10.198 -13.185 6.678 1.00 89.50 168 TRP A O 1
ATOM 1450 N N . GLY A 1 169 ? -10.733 -11.191 7.531 1.00 83.56 169 GLY A N 1
ATOM 1451 C CA . GLY A 1 169 ? -12.171 -11.453 7.646 1.00 83.56 169 GLY A CA 1
ATOM 1452 C C . GLY A 1 169 ? -12.821 -11.807 6.312 1.00 83.56 169 GLY A C 1
ATOM 1453 O O . GLY A 1 169 ? -13.641 -12.717 6.274 1.00 83.56 169 GLY A O 1
ATOM 1454 N N . GLY A 1 170 ? -12.381 -11.201 5.203 1.00 76.38 170 GLY A N 1
ATOM 1455 C CA . GLY A 1 170 ? -12.795 -11.610 3.853 1.00 76.38 170 GLY A CA 1
ATOM 1456 C C . GLY A 1 170 ? -12.437 -13.050 3.498 1.00 76.38 170 GLY A C 1
ATOM 1457 O O . GLY A 1 170 ? -13.139 -13.688 2.724 1.00 76.38 170 GLY A O 1
ATOM 1458 N N . GLY A 1 171 ? -11.396 -13.615 4.117 1.00 75.62 171 GLY A N 1
ATOM 1459 C CA . GLY A 1 171 ? -11.046 -15.026 3.962 1.00 75.62 171 GLY A CA 1
ATOM 1460 C C . GLY A 1 171 ? -12.151 -15.977 4.432 1.00 75.62 171 GLY A C 1
ATOM 1461 O O . GLY A 1 171 ? -12.224 -17.101 3.944 1.00 75.62 171 GLY A O 1
ATOM 1462 N N . LEU A 1 172 ? -13.058 -15.530 5.311 1.00 81.38 172 LEU A N 1
ATOM 1463 C CA . LEU A 1 172 ? -14.237 -16.313 5.690 1.00 81.38 172 LEU A CA 1
ATOM 1464 C C . LEU A 1 172 ? -15.173 -16.556 4.501 1.00 81.38 172 LEU A C 1
ATOM 1466 O O . LEU A 1 172 ? -15.810 -17.605 4.453 1.00 81.38 172 LEU A O 1
ATOM 1470 N N . LEU A 1 173 ? -15.233 -15.639 3.530 1.00 81.56 173 LEU A N 1
ATOM 1471 C CA . LEU A 1 173 ? -16.032 -15.811 2.314 1.00 81.56 173 LEU A CA 1
ATOM 1472 C C . LEU A 1 173 ? -15.427 -16.898 1.420 1.00 81.56 173 LEU A C 1
ATOM 1474 O O . LEU A 1 173 ? -16.148 -17.789 0.978 1.00 81.56 173 LEU A O 1
ATOM 1478 N N . LEU A 1 174 ? -14.097 -16.911 1.274 1.00 79.38 174 LEU A N 1
ATOM 1479 C CA . LEU A 1 174 ? -13.375 -17.967 0.551 1.00 79.38 174 LEU A CA 1
ATOM 1480 C C . LEU A 1 174 ? -13.580 -19.345 1.197 1.00 79.38 174 LEU A C 1
ATOM 1482 O O . LEU A 1 174 ? -13.893 -20.322 0.518 1.00 79.38 174 LEU A O 1
ATOM 1486 N N . VAL A 1 175 ? -13.453 -19.427 2.527 1.00 83.38 175 VAL A N 1
ATOM 1487 C CA . VAL A 1 175 ? -13.697 -20.671 3.277 1.00 83.38 175 VAL A CA 1
ATOM 1488 C C . VAL A 1 175 ? -15.151 -21.119 3.129 1.00 83.38 175 VAL A C 1
ATOM 1490 O O . VAL A 1 175 ? -15.406 -22.305 2.935 1.00 83.38 175 VAL A O 1
ATOM 1493 N N . SER A 1 176 ? -16.103 -20.185 3.175 1.00 86.38 176 SER A N 1
ATOM 1494 C CA . SER A 1 176 ? -17.525 -20.491 2.982 1.00 86.38 176 SER A CA 1
ATOM 1495 C C . SER A 1 176 ? -17.796 -21.046 1.583 1.00 86.38 176 SER A C 1
ATOM 1497 O O . SER A 1 176 ? -18.538 -22.020 1.463 1.00 86.38 176 SER A O 1
ATOM 1499 N N . SER A 1 177 ? -17.145 -20.492 0.554 1.00 86.12 177 SER A N 1
ATOM 1500 C CA . SER A 1 177 ? -17.223 -20.997 -0.821 1.00 86.12 177 SER A CA 1
ATOM 1501 C C . SER A 1 177 ? -16.698 -22.427 -0.918 1.00 86.12 177 SER A C 1
ATOM 1503 O O . SER A 1 177 ? -17.389 -23.317 -1.407 1.00 86.12 177 SER A O 1
ATOM 1505 N N . LEU A 1 178 ? -15.509 -22.692 -0.363 1.00 88.81 178 LEU A N 1
ATOM 1506 C CA . LEU A 1 178 ? -14.934 -24.040 -0.351 1.00 88.81 178 LEU A CA 1
ATOM 1507 C C . LEU A 1 178 ? -15.837 -25.045 0.351 1.00 88.81 178 LEU A C 1
ATOM 1509 O O . LEU A 1 178 ? -16.036 -26.136 -0.165 1.00 88.81 178 LEU A O 1
ATOM 1513 N N . ILE A 1 179 ? -16.393 -24.701 1.512 1.00 92.44 179 ILE A N 1
ATOM 1514 C CA . ILE A 1 179 ? -17.284 -25.610 2.240 1.00 92.44 179 ILE A CA 1
ATOM 1515 C C . ILE A 1 179 ? -18.548 -25.890 1.416 1.00 92.44 179 ILE A C 1
ATOM 1517 O O . ILE A 1 179 ? -18.949 -27.048 1.301 1.00 92.44 179 ILE A O 1
ATOM 1521 N N . TYR A 1 180 ? -19.149 -24.859 0.816 1.00 95.19 180 TYR A N 1
ATOM 1522 C CA . TYR A 1 180 ? -20.348 -24.997 -0.014 1.00 95.19 180 TYR A CA 1
ATOM 1523 C C . TYR A 1 180 ? -20.107 -25.897 -1.234 1.00 95.19 180 TYR A C 1
ATOM 1525 O O . TYR A 1 180 ? -20.903 -26.795 -1.507 1.00 95.19 180 TYR A O 1
ATOM 1533 N N . TYR A 1 181 ? -18.969 -25.720 -1.906 1.00 94.50 181 TYR A N 1
ATOM 1534 C CA . TYR A 1 181 ? -18.555 -26.506 -3.070 1.00 94.50 181 TYR A CA 1
ATOM 1535 C C . TYR A 1 181 ? -17.698 -27.736 -2.719 1.00 94.50 181 TYR A C 1
ATOM 1537 O O . TYR A 1 181 ? -16.962 -28.236 -3.564 1.00 94.50 181 TYR A O 1
ATOM 1545 N N . GLN A 1 182 ? -17.780 -28.248 -1.484 1.00 94.88 182 GLN A N 1
ATOM 1546 C CA . GLN A 1 182 ? -17.131 -29.501 -1.057 1.00 94.88 182 GLN A CA 1
ATOM 1547 C C . GLN A 1 182 ? -15.617 -29.564 -1.342 1.00 94.88 182 GLN A C 1
ATOM 1549 O O . GLN A 1 182 ? -15.084 -30.592 -1.755 1.00 94.88 182 GLN A O 1
ATOM 1554 N N . PHE A 1 183 ? -14.919 -28.464 -1.073 1.00 91.06 183 PHE A N 1
ATOM 1555 C CA . PHE A 1 183 ? -13.482 -28.264 -1.269 1.00 91.06 183 PHE A CA 1
ATOM 1556 C C . PHE A 1 183 ? -13.021 -28.244 -2.736 1.00 91.06 183 PHE A C 1
ATOM 1558 O O . PHE A 1 183 ? -11.827 -28.389 -3.003 1.00 91.06 183 PHE A O 1
ATOM 1565 N N . ASP A 1 184 ? -13.924 -28.001 -3.689 1.00 88.19 184 ASP A N 1
ATOM 1566 C CA . ASP A 1 184 ? -13.540 -27.725 -5.073 1.00 88.19 184 ASP A CA 1
ATOM 1567 C C . ASP A 1 184 ? -12.887 -26.339 -5.197 1.00 88.19 184 ASP A C 1
ATOM 1569 O O . ASP A 1 184 ? -13.543 -25.295 -5.157 1.00 88.19 184 ASP A O 1
ATOM 1573 N N . LEU A 1 185 ? -11.563 -26.334 -5.370 1.00 83.62 185 LEU A N 1
ATOM 1574 C CA . LEU A 1 185 ? -10.753 -25.117 -5.459 1.00 83.62 185 LEU A CA 1
ATOM 1575 C C . LEU A 1 185 ? -11.124 -24.222 -6.648 1.00 83.62 185 LEU A C 1
ATOM 1577 O O . LEU A 1 185 ? -10.815 -23.033 -6.617 1.00 83.62 185 LEU A O 1
ATOM 1581 N N . ARG A 1 186 ? -11.796 -24.751 -7.678 1.00 85.62 186 ARG A N 1
ATOM 1582 C CA . ARG A 1 186 ? -12.232 -23.959 -8.842 1.00 85.62 186 ARG A CA 1
ATOM 1583 C C . ARG A 1 186 ? -13.257 -22.892 -8.468 1.00 85.62 186 ARG A C 1
ATOM 1585 O O . ARG A 1 186 ? -13.321 -21.869 -9.136 1.00 85.62 186 ARG A O 1
ATOM 1592 N N . HIS A 1 187 ? -13.998 -23.122 -7.388 1.00 83.62 187 HIS A N 1
ATOM 1593 C CA . HIS A 1 187 ? -15.053 -22.244 -6.894 1.00 83.62 187 HIS A CA 1
ATOM 1594 C C . HIS A 1 187 ? -14.637 -21.459 -5.644 1.00 83.62 187 HIS A C 1
ATOM 1596 O O . HIS A 1 187 ? -15.476 -20.861 -4.971 1.00 83.62 187 HIS A O 1
ATOM 1602 N N . ILE A 1 188 ? -13.347 -21.453 -5.280 1.00 82.12 188 ILE A N 1
ATOM 1603 C CA . ILE A 1 188 ? -12.861 -20.834 -4.032 1.00 82.12 188 ILE A CA 1
ATOM 1604 C C . ILE A 1 188 ? -13.237 -19.351 -3.909 1.00 82.12 188 ILE A C 1
ATOM 1606 O O . ILE A 1 188 ? -13.432 -18.867 -2.798 1.00 82.12 188 ILE A O 1
ATOM 1610 N N . ALA A 1 189 ? -13.362 -18.647 -5.036 1.00 80.38 189 ALA A N 1
ATOM 1611 C CA . ALA A 1 189 ? -13.634 -17.215 -5.095 1.00 80.38 189 ALA A CA 1
ATOM 1612 C C . ALA A 1 189 ? -15.101 -16.865 -5.398 1.00 80.38 189 ALA A C 1
ATOM 1614 O O . ALA A 1 189 ? -15.437 -15.686 -5.381 1.00 80.38 189 ALA A O 1
ATOM 1615 N N . ASP A 1 190 ? -15.984 -17.842 -5.632 1.00 84.69 190 ASP A N 1
ATOM 1616 C CA . ASP A 1 190 ? -17.375 -17.587 -6.050 1.00 84.69 190 ASP A CA 1
ATOM 1617 C C . ASP A 1 190 ? -18.164 -16.755 -5.028 1.00 84.69 190 ASP A C 1
ATOM 1619 O O . ASP A 1 190 ? -19.058 -15.993 -5.393 1.00 84.69 190 ASP A O 1
ATOM 1623 N N . PHE A 1 191 ? -17.848 -16.898 -3.737 1.00 84.56 191 PHE A N 1
ATOM 1624 C CA . PHE A 1 191 ? -18.471 -16.112 -2.666 1.00 84.56 191 PHE A CA 1
ATOM 1625 C C . PHE A 1 191 ? -17.693 -14.840 -2.318 1.00 84.56 191 PHE A C 1
ATOM 1627 O O . PHE A 1 191 ? -18.143 -14.097 -1.448 1.00 84.56 191 PHE A O 1
ATOM 1634 N N . ASP A 1 192 ? -16.546 -14.582 -2.954 1.00 76.56 192 ASP A N 1
ATOM 1635 C CA . ASP A 1 192 ? -15.763 -13.363 -2.760 1.00 76.56 192 ASP A CA 1
ATOM 1636 C C . ASP A 1 192 ? -16.344 -12.251 -3.657 1.00 76.56 192 ASP A C 1
ATOM 1638 O O . ASP A 1 192 ? -16.174 -12.291 -4.881 1.00 76.56 192 ASP A O 1
ATOM 1642 N N . PRO A 1 193 ? -17.084 -11.269 -3.105 1.00 71.12 193 PRO A N 1
ATOM 1643 C CA . PRO A 1 193 ? -17.800 -10.290 -3.909 1.00 71.12 193 PRO A CA 1
ATOM 1644 C C . PRO A 1 193 ? -16.820 -9.515 -4.781 1.00 71.12 193 PRO A C 1
ATOM 1646 O O . PRO A 1 193 ? -15.785 -9.059 -4.290 1.00 71.12 193 PRO A O 1
ATOM 1649 N N . TRP A 1 194 ? -17.160 -9.340 -6.061 1.00 69.25 194 TRP A N 1
ATOM 1650 C CA . TRP A 1 194 ? -16.302 -8.631 -7.018 1.00 69.25 194 TRP A CA 1
ATOM 1651 C C . TRP A 1 194 ? -14.872 -9.201 -7.048 1.00 69.25 194 TRP A C 1
ATOM 1653 O O . TRP A 1 194 ? -13.898 -8.450 -7.075 1.00 69.25 194 TRP A O 1
ATOM 1663 N N . GLU A 1 195 ? -14.756 -10.531 -6.947 1.00 63.31 195 GLU A N 1
ATOM 1664 C CA . GLU A 1 195 ? -13.485 -11.269 -6.912 1.00 63.31 195 GLU A CA 1
ATOM 1665 C C . GLU A 1 195 ? -12.578 -10.849 -5.736 1.00 63.31 195 GLU A C 1
ATOM 1667 O O . GLU A 1 195 ? -11.353 -10.996 -5.775 1.00 63.31 195 GLU A O 1
ATOM 1672 N N . GLY A 1 196 ? -13.175 -10.307 -4.669 1.00 61.28 196 GLY A N 1
ATOM 1673 C CA . GLY A 1 196 ? -12.521 -9.774 -3.473 1.00 61.28 196 GLY A CA 1
ATOM 1674 C C . GLY A 1 196 ? -11.923 -8.387 -3.638 1.00 61.28 196 GLY A C 1
ATOM 1675 O O . GLY A 1 196 ? -10.835 -8.103 -3.120 1.00 61.28 196 GLY A O 1
ATOM 1676 N N . TRP A 1 197 ? -12.622 -7.524 -4.372 1.00 60.75 197 TRP A N 1
ATOM 1677 C CA . TRP A 1 197 ? -12.277 -6.114 -4.525 1.00 60.75 197 TRP A CA 1
ATOM 1678 C C . TRP A 1 197 ? -11.881 -5.418 -3.215 1.00 60.75 197 TRP A C 1
ATOM 1680 O O . TRP A 1 197 ? -12.138 -5.865 -2.094 1.00 60.75 197 TRP A O 1
ATOM 1690 N N . TRP A 1 198 ? -11.226 -4.278 -3.412 1.00 54.84 198 TRP A N 1
ATOM 1691 C CA . TRP A 1 198 ? -10.632 -3.401 -2.412 1.00 54.84 198 TRP A CA 1
ATOM 1692 C C . TRP A 1 198 ? -11.373 -3.399 -1.054 1.00 54.84 198 TRP A C 1
ATOM 1694 O O . TRP A 1 198 ? -12.574 -3.162 -0.989 1.00 54.84 198 TRP A O 1
ATOM 1704 N N . PHE A 1 199 ? -10.632 -3.661 0.034 1.00 58.06 199 PHE A N 1
ATOM 1705 C CA . PHE A 1 199 ? -11.085 -3.798 1.435 1.00 58.06 199 PHE A CA 1
ATOM 1706 C C . PHE A 1 199 ? -11.871 -5.045 1.859 1.00 58.06 199 PHE A C 1
ATOM 1708 O O . PHE A 1 199 ? -11.950 -5.273 3.067 1.00 58.06 199 PHE A O 1
ATOM 1715 N N . LEU A 1 200 ? -12.384 -5.888 0.959 1.00 65.56 200 LEU A N 1
ATOM 1716 C CA . LEU A 1 200 ? -13.071 -7.116 1.396 1.00 65.56 200 LEU A CA 1
ATOM 1717 C C . LEU A 1 200 ? -12.092 -8.108 2.027 1.00 65.56 200 LEU A C 1
ATOM 1719 O O . LEU A 1 200 ? -12.402 -8.726 3.042 1.00 65.56 200 LEU A O 1
ATOM 1723 N N . ASN A 1 201 ? -10.866 -8.171 1.504 1.00 78.56 201 ASN A N 1
ATOM 1724 C CA . ASN A 1 201 ? -9.771 -8.944 2.075 1.00 78.56 201 ASN A CA 1
ATOM 1725 C C . ASN A 1 201 ? -8.502 -8.085 2.180 1.00 78.56 201 ASN A C 1
ATOM 1727 O O . ASN A 1 201 ? -7.641 -8.091 1.298 1.00 78.56 201 ASN A O 1
ATOM 1731 N N . PHE A 1 202 ? -8.408 -7.308 3.263 1.00 87.12 202 PHE A N 1
ATOM 1732 C CA . PHE A 1 202 ? -7.329 -6.340 3.473 1.00 87.12 202 PHE A CA 1
ATOM 1733 C C . PHE A 1 202 ? -5.927 -6.973 3.389 1.00 87.12 202 PHE A C 1
ATOM 1735 O O . PHE A 1 202 ? -5.040 -6.423 2.740 1.00 87.12 202 PHE A O 1
ATOM 1742 N N . GLY A 1 203 ? -5.737 -8.151 3.988 1.00 87.62 203 GLY A N 1
ATOM 1743 C CA . GLY A 1 203 ? -4.473 -8.885 3.986 1.00 87.62 203 GLY A CA 1
ATOM 1744 C C . GLY A 1 203 ? -4.073 -9.408 2.605 1.00 87.62 203 GLY A C 1
ATOM 1745 O O . GLY A 1 203 ? -2.891 -9.379 2.261 1.00 87.62 203 GLY A O 1
ATOM 1746 N N . ARG A 1 204 ? -5.041 -9.829 1.780 1.00 83.56 204 ARG A N 1
ATOM 1747 C CA . ARG A 1 204 ? -4.796 -10.310 0.407 1.00 83.56 204 ARG A CA 1
ATOM 1748 C C . ARG A 1 204 ? -4.220 -9.223 -0.496 1.00 83.56 204 ARG A C 1
ATOM 1750 O O . ARG A 1 204 ? -3.334 -9.514 -1.295 1.00 83.56 204 ARG A O 1
ATOM 1757 N N . ASN A 1 205 ? -4.646 -7.972 -0.322 1.00 86.44 205 ASN A N 1
ATOM 1758 C CA . ASN A 1 205 ? -4.140 -6.847 -1.118 1.00 86.44 205 ASN A CA 1
ATOM 1759 C C . ASN A 1 205 ? -2.640 -6.602 -0.923 1.00 86.44 205 ASN A C 1
ATOM 1761 O O . ASN A 1 205 ? -2.014 -5.930 -1.740 1.00 86.44 205 ASN A O 1
ATOM 1765 N N . PHE A 1 206 ? -2.028 -7.182 0.113 1.00 89.19 206 PHE A N 1
ATOM 1766 C CA . PHE A 1 206 ? -0.589 -7.082 0.306 1.00 89.19 206 PHE A CA 1
ATOM 1767 C C . PHE A 1 206 ? 0.237 -7.885 -0.691 1.00 89.19 206 PHE A C 1
ATOM 1769 O O . PHE A 1 206 ? 1.429 -7.620 -0.792 1.00 89.19 206 PHE A O 1
ATOM 1776 N N . LEU A 1 207 ? -0.381 -8.779 -1.477 1.00 86.44 207 LEU A N 1
ATOM 1777 C CA . LEU A 1 207 ? 0.217 -9.372 -2.684 1.00 86.44 207 LEU A CA 1
ATOM 1778 C C . LEU A 1 207 ? 0.635 -8.313 -3.713 1.00 86.44 207 LEU A C 1
ATOM 1780 O O . LEU A 1 207 ? 1.533 -8.549 -4.522 1.00 86.44 207 LEU A O 1
ATOM 1784 N N . TYR A 1 208 ? 0.026 -7.129 -3.655 1.00 88.88 208 TYR A N 1
ATOM 1785 C CA . TYR A 1 208 ? 0.264 -6.048 -4.593 1.00 88.88 208 TYR A CA 1
ATOM 1786 C C . TYR A 1 208 ? 1.001 -4.898 -3.883 1.00 88.88 208 TYR A C 1
ATOM 1788 O O . TYR A 1 208 ? 0.439 -4.235 -3.002 1.00 88.88 208 TYR A O 1
ATOM 1796 N N . PRO A 1 209 ? 2.271 -4.612 -4.242 1.00 92.88 209 PRO A N 1
ATOM 1797 C CA . PRO A 1 209 ? 3.052 -3.586 -3.549 1.00 92.88 209 PRO A CA 1
ATOM 1798 C C . PRO A 1 209 ? 2.413 -2.199 -3.622 1.00 92.88 209 PRO A C 1
ATOM 1800 O O . PRO A 1 209 ? 2.411 -1.455 -2.641 1.00 92.88 209 PRO A O 1
ATOM 1803 N N . LEU A 1 210 ? 1.853 -1.849 -4.783 1.00 93.31 210 LEU A N 1
ATOM 1804 C CA . LEU A 1 210 ? 1.222 -0.549 -4.984 1.00 93.31 210 LEU A CA 1
ATOM 1805 C C . LEU A 1 210 ? -0.110 -0.429 -4.240 1.00 93.31 210 LEU A C 1
ATOM 1807 O O . LEU A 1 210 ? -0.338 0.609 -3.627 1.00 93.31 210 LEU A O 1
ATOM 1811 N N . GLU A 1 211 ? -0.911 -1.494 -4.159 1.00 91.69 211 GLU A N 1
ATOM 1812 C CA . GLU A 1 211 ? -2.103 -1.499 -3.299 1.00 91.69 211 GLU A CA 1
ATOM 1813 C C . GLU A 1 211 ? -1.737 -1.334 -1.826 1.00 91.69 211 GLU A C 1
ATOM 1815 O O . GLU A 1 211 ? -2.341 -0.536 -1.111 1.00 91.69 211 GLU A O 1
ATOM 1820 N N . SER A 1 212 ? -0.682 -2.017 -1.370 1.00 94.38 212 SER A N 1
ATOM 1821 C CA . SER A 1 212 ? -0.155 -1.845 -0.010 1.00 94.38 212 SER A CA 1
ATOM 1822 C C . SER A 1 212 ? 0.213 -0.384 0.267 1.00 94.38 212 SER A C 1
ATOM 1824 O O . SER A 1 212 ? -0.080 0.161 1.339 1.00 94.38 212 SER A O 1
ATOM 1826 N N . TYR A 1 213 ? 0.829 0.283 -0.710 1.00 96.06 213 TYR A N 1
ATOM 1827 C CA . TYR A 1 213 ? 1.142 1.705 -0.635 1.00 96.06 213 TYR A CA 1
ATOM 1828 C C . TYR A 1 213 ? -0.118 2.579 -0.580 1.00 96.06 213 TYR A C 1
ATOM 1830 O O . TYR A 1 213 ? -0.213 3.438 0.303 1.00 96.06 213 TYR A O 1
ATOM 1838 N N . TYR A 1 214 ? -1.107 2.342 -1.446 1.00 94.62 214 TYR A N 1
ATOM 1839 C CA . TYR A 1 214 ? -2.357 3.108 -1.462 1.00 94.62 214 TYR A CA 1
ATOM 1840 C C . TYR A 1 214 ? -3.145 2.944 -0.159 1.00 94.62 214 TYR A C 1
ATOM 1842 O O . TYR A 1 214 ? -3.555 3.942 0.435 1.00 94.62 214 TYR A O 1
ATOM 1850 N N . HIS A 1 215 ? -3.262 1.721 0.365 1.00 93.44 215 HIS A N 1
ATOM 1851 C CA . HIS A 1 215 ? -3.883 1.458 1.664 1.00 93.44 215 HIS A CA 1
ATOM 1852 C C . HIS A 1 215 ? -3.153 2.155 2.817 1.00 93.44 215 HIS A C 1
ATOM 1854 O O . HIS A 1 215 ? -3.788 2.729 3.705 1.00 93.44 215 HIS A O 1
ATOM 1860 N N . SER A 1 216 ? -1.816 2.148 2.801 1.00 95.94 216 SER A N 1
ATOM 1861 C CA . SER A 1 216 ? -1.016 2.850 3.809 1.00 95.94 216 SER A CA 1
ATOM 1862 C C . SER A 1 216 ? -1.311 4.349 3.806 1.00 95.94 216 SER A C 1
ATOM 1864 O O . SER A 1 216 ? -1.528 4.936 4.867 1.00 95.94 216 SER A O 1
ATOM 1866 N N . LEU A 1 217 ? -1.344 4.971 2.624 1.00 96.06 217 LEU A N 1
ATOM 1867 C CA . LEU A 1 217 ? -1.680 6.387 2.479 1.00 96.06 217 LEU A CA 1
ATOM 1868 C C . LEU A 1 217 ? -3.107 6.685 2.934 1.00 96.06 217 LEU A C 1
ATOM 1870 O O . LEU A 1 217 ? -3.314 7.634 3.689 1.00 96.06 217 LEU A O 1
ATOM 1874 N N . PHE A 1 218 ? -4.071 5.867 2.514 1.00 95.62 218 PHE A N 1
ATOM 1875 C CA . PHE A 1 218 ? -5.476 6.018 2.879 1.00 95.62 218 PHE A CA 1
ATOM 1876 C C . PHE A 1 218 ? -5.666 5.992 4.403 1.00 95.62 218 PHE A C 1
ATOM 1878 O O . PHE A 1 218 ? -6.194 6.942 4.983 1.00 95.62 218 PHE A O 1
ATOM 1885 N N . PHE A 1 219 ? -5.149 4.970 5.088 1.00 95.31 219 PHE A N 1
ATOM 1886 C CA . PHE A 1 219 ? -5.269 4.877 6.545 1.00 95.31 219 PHE A CA 1
ATOM 1887 C C . PHE A 1 219 ? -4.509 5.971 7.286 1.00 95.31 219 PHE A C 1
ATOM 1889 O O . PHE A 1 219 ? -5.005 6.481 8.292 1.00 95.31 219 PHE A O 1
ATOM 1896 N N . LEU A 1 220 ? -3.325 6.366 6.812 1.00 96.69 220 LEU A N 1
ATOM 1897 C CA . LEU A 1 220 ? -2.600 7.488 7.410 1.00 96.69 220 LEU A CA 1
ATOM 1898 C C . LEU A 1 220 ? -3.377 8.799 7.266 1.00 96.69 220 LEU A C 1
ATOM 1900 O O . LEU A 1 220 ? -3.466 9.545 8.241 1.00 96.69 220 LEU A O 1
ATOM 1904 N N . ASN A 1 221 ? -3.982 9.058 6.105 1.00 96.38 221 ASN A N 1
ATOM 1905 C CA . ASN A 1 221 ? -4.836 10.226 5.893 1.00 96.38 221 ASN A CA 1
ATOM 1906 C C . ASN A 1 221 ? -6.039 10.228 6.828 1.00 96.38 221 ASN A C 1
ATOM 1908 O O . ASN A 1 221 ? -6.285 11.235 7.496 1.00 96.38 221 ASN A O 1
ATOM 1912 N N . PHE A 1 222 ? -6.730 9.094 6.945 1.00 95.81 222 PHE A N 1
ATOM 1913 C CA . PHE A 1 222 ? -7.829 8.950 7.892 1.00 95.81 222 PHE A CA 1
ATOM 1914 C C . PHE A 1 222 ? -7.368 9.239 9.318 1.00 95.81 222 PHE A C 1
ATOM 1916 O O . PHE A 1 222 ? -7.979 10.034 10.027 1.00 95.81 222 PHE A O 1
ATOM 1923 N N . LEU A 1 223 ? -6.244 8.662 9.743 1.00 95.94 223 LEU A N 1
ATOM 1924 C CA . LEU A 1 223 ? -5.693 8.893 11.078 1.00 95.94 223 LEU A CA 1
ATOM 1925 C C . LEU A 1 223 ? -5.290 10.348 11.307 1.00 95.94 223 LEU A C 1
ATOM 1927 O O . LEU A 1 223 ? -5.409 10.840 12.432 1.00 95.94 223 LEU A O 1
ATOM 1931 N N . PHE A 1 224 ? -4.796 11.044 10.283 1.00 96.44 224 PHE A N 1
ATOM 1932 C CA . PHE A 1 224 ? -4.506 12.469 10.378 1.00 96.44 224 PHE A CA 1
ATOM 1933 C C . PHE A 1 224 ? -5.783 13.289 10.542 1.00 96.44 224 PHE A C 1
ATOM 1935 O O . PHE A 1 224 ? -5.807 14.138 11.434 1.00 96.44 224 PHE A O 1
ATOM 1942 N N . LEU A 1 225 ? -6.842 13.010 9.779 1.00 95.44 225 LEU A N 1
ATOM 1943 C CA . LEU A 1 225 ? -8.142 13.671 9.952 1.00 95.44 225 LEU A CA 1
ATOM 1944 C C . LEU A 1 225 ? -8.745 13.384 11.327 1.00 95.44 225 LEU A C 1
ATOM 1946 O O . LEU A 1 225 ? -9.058 14.320 12.060 1.00 95.44 225 LEU A O 1
ATOM 1950 N N . TRP A 1 226 ? -8.794 12.114 11.731 1.00 94.62 226 TRP A N 1
ATOM 1951 C CA . TRP A 1 226 ? -9.289 11.681 13.040 1.00 94.62 226 TRP A CA 1
ATOM 1952 C C . TRP A 1 226 ? -8.577 12.400 14.192 1.00 94.62 226 TRP A C 1
ATOM 1954 O O . TRP A 1 226 ? -9.187 12.813 15.176 1.00 94.62 226 TRP A O 1
ATOM 1964 N N . LYS A 1 227 ? -7.263 12.620 14.054 1.00 94.50 227 LYS A N 1
ATOM 1965 C CA . LYS A 1 227 ? -6.430 13.327 15.043 1.00 94.50 227 LYS A CA 1
ATOM 1966 C C . LYS A 1 227 ? -6.370 14.840 14.824 1.00 94.50 227 LYS A C 1
ATOM 1968 O O . LYS A 1 227 ? -5.521 15.490 15.436 1.00 94.50 227 LYS A O 1
ATOM 1973 N N . LYS A 1 228 ? -7.228 15.402 13.966 1.00 96.00 228 LYS A N 1
ATOM 1974 C CA . LYS A 1 228 ? -7.314 16.836 13.629 1.00 96.00 228 LYS A CA 1
ATOM 1975 C C . LYS A 1 228 ? -5.991 17.437 13.131 1.00 96.00 228 LYS A C 1
ATOM 1977 O O . LYS A 1 228 ? -5.693 18.610 13.338 1.00 96.00 228 LYS A O 1
ATOM 1982 N N . LYS A 1 229 ? -5.159 16.628 12.471 1.00 96.31 229 LYS A N 1
ATOM 1983 C CA . LYS A 1 229 ? -3.876 17.017 11.865 1.00 96.31 229 LYS A CA 1
ATOM 1984 C C . LYS A 1 229 ? -4.066 17.405 10.396 1.00 96.31 229 LYS A C 1
ATOM 1986 O O . LYS A 1 229 ? -3.482 16.788 9.508 1.00 96.31 229 LYS A O 1
ATOM 1991 N N . TYR A 1 230 ? -4.864 18.442 10.150 1.00 95.88 230 TYR A N 1
ATOM 1992 C CA . TYR A 1 230 ? -5.350 18.799 8.809 1.00 95.88 230 TYR A CA 1
ATOM 1993 C C . TYR A 1 230 ? -4.250 19.075 7.783 1.00 95.88 230 TYR A C 1
ATOM 1995 O O . TYR A 1 230 ? -4.381 18.662 6.640 1.00 95.88 230 TYR A O 1
ATOM 2003 N N . PHE A 1 231 ? -3.137 19.699 8.183 1.00 96.56 231 PHE A N 1
ATOM 2004 C CA . PHE A 1 231 ? -2.011 19.922 7.270 1.00 9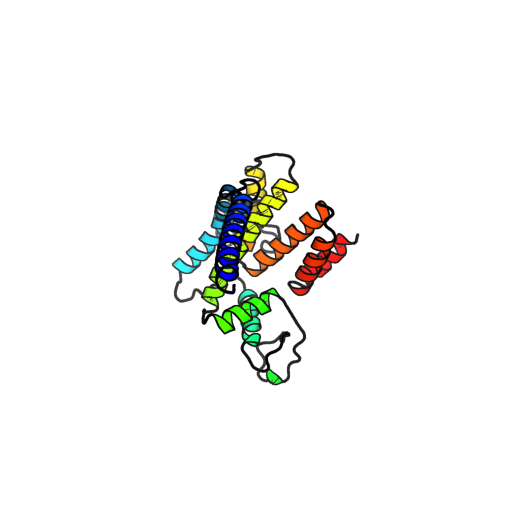6.56 231 PHE A CA 1
ATOM 2005 C C . PHE A 1 231 ? -1.460 18.604 6.700 1.00 96.56 231 PHE A C 1
ATOM 2007 O O . PHE A 1 231 ? -1.278 18.468 5.493 1.00 96.56 231 PHE A O 1
ATOM 2014 N N . TRP A 1 232 ? -1.241 17.610 7.566 1.00 96.69 232 TRP A N 1
ATOM 2015 C CA . TRP A 1 232 ? -0.733 16.299 7.158 1.00 96.69 232 TRP A CA 1
ATOM 2016 C C . TRP A 1 232 ? -1.772 15.498 6.376 1.00 96.69 232 TRP A C 1
ATOM 2018 O O . TRP A 1 232 ? -1.404 14.814 5.426 1.00 96.69 232 TRP A O 1
ATOM 2028 N N . ALA A 1 233 ? -3.054 15.626 6.730 1.00 96.06 233 ALA A N 1
ATOM 2029 C CA . ALA A 1 233 ? -4.146 15.043 5.958 1.00 96.06 233 ALA A CA 1
ATOM 2030 C C . ALA A 1 233 ? -4.242 15.651 4.550 1.00 96.06 233 ALA A C 1
ATOM 2032 O O . ALA A 1 233 ? -4.398 14.918 3.583 1.00 96.06 233 ALA A O 1
ATOM 2033 N N . GLY A 1 234 ? -4.092 16.971 4.407 1.00 96.62 234 GLY A N 1
ATOM 2034 C CA . GLY A 1 234 ? -4.086 17.643 3.106 1.00 96.62 234 GLY A CA 1
ATOM 2035 C C . GLY A 1 234 ? -2.907 17.202 2.239 1.00 96.62 234 GLY A C 1
ATOM 2036 O O . GLY A 1 234 ? -3.097 16.827 1.084 1.00 96.62 234 GLY A O 1
ATOM 2037 N N . LEU A 1 235 ? -1.698 17.156 2.813 1.00 97.00 235 LEU A N 1
ATOM 2038 C CA . LEU A 1 235 ? -0.508 16.680 2.102 1.00 97.00 235 LEU A CA 1
ATOM 2039 C C . LEU A 1 235 ? -0.647 15.216 1.671 1.00 97.00 235 LEU A C 1
ATOM 2041 O O . LEU A 1 235 ? -0.326 14.873 0.535 1.00 97.00 235 LEU A O 1
ATOM 2045 N N . GLY A 1 236 ? -1.128 14.351 2.562 1.00 96.31 236 GLY A N 1
ATOM 2046 C CA . GLY A 1 236 ? -1.334 12.951 2.227 1.00 96.31 236 GLY A CA 1
ATOM 2047 C C . GLY A 1 236 ? -2.492 12.744 1.247 1.00 96.31 236 GLY A C 1
ATOM 2048 O O . GLY A 1 236 ? -2.425 11.813 0.451 1.00 96.31 236 GLY A O 1
ATOM 2049 N N . SER A 1 237 ? -3.518 13.601 1.240 1.00 96.56 237 SER A N 1
ATOM 2050 C CA . SER A 1 237 ? -4.612 13.552 0.255 1.00 96.56 237 SER A CA 1
ATOM 2051 C C . SER A 1 237 ? -4.121 13.956 -1.132 1.00 96.56 237 SER A C 1
ATOM 2053 O O . SER A 1 237 ? -4.428 13.277 -2.106 1.00 96.56 237 SER A O 1
ATOM 2055 N N . LEU A 1 238 ? -3.279 14.993 -1.224 1.00 96.50 238 LEU A N 1
ATOM 2056 C CA . LEU A 1 238 ? -2.598 15.355 -2.469 1.00 96.50 238 LEU A CA 1
ATOM 2057 C C . LEU A 1 238 ? -1.699 14.215 -2.959 1.00 96.50 238 LEU A C 1
ATOM 2059 O O . LEU A 1 238 ? -1.722 13.874 -4.138 1.00 96.50 238 LEU A O 1
ATOM 2063 N N . LEU A 1 239 ? -0.925 13.602 -2.059 1.00 97.06 239 LEU A N 1
ATOM 2064 C CA . LEU A 1 239 ? -0.076 12.466 -2.408 1.00 97.06 239 LEU A CA 1
ATOM 2065 C C . LEU A 1 239 ? -0.907 11.275 -2.898 1.00 97.06 239 LEU A C 1
ATOM 2067 O O . LEU A 1 239 ? -0.542 10.661 -3.896 1.00 97.06 239 LEU A O 1
ATOM 2071 N N . LEU A 1 240 ? -2.028 10.973 -2.240 1.00 96.31 240 LEU A N 1
ATOM 2072 C CA . LEU A 1 240 ? -2.947 9.911 -2.646 1.00 96.31 240 LEU A CA 1
ATOM 2073 C C . LEU A 1 240 ? -3.581 10.207 -4.010 1.00 96.31 240 LEU A C 1
ATOM 2075 O O . LEU A 1 240 ? -3.594 9.320 -4.851 1.00 96.31 240 LEU A O 1
ATOM 2079 N N . LEU A 1 241 ? -4.004 11.448 -4.269 1.00 96.31 241 LEU A N 1
ATOM 2080 C CA . LEU A 1 241 ? -4.525 11.891 -5.568 1.00 96.31 241 LEU A CA 1
ATOM 2081 C C . LEU A 1 241 ? -3.501 11.735 -6.692 1.00 96.31 241 LEU A C 1
ATOM 2083 O O . LEU A 1 241 ? -3.819 11.170 -7.734 1.00 96.31 241 LEU A O 1
ATOM 2087 N N . LEU A 1 242 ? -2.268 12.195 -6.469 1.00 95.06 242 LEU A N 1
ATOM 2088 C CA . LEU A 1 242 ? -1.187 12.047 -7.445 1.00 95.06 242 LEU A CA 1
ATOM 2089 C C . LEU A 1 242 ? -0.802 10.582 -7.657 1.00 95.06 242 LEU A C 1
ATOM 2091 O O . LEU A 1 242 ? -0.341 10.220 -8.731 1.00 95.06 242 LEU A O 1
ATOM 2095 N N . SER A 1 243 ? -0.964 9.740 -6.639 1.00 94.88 243 SER A N 1
ATOM 2096 C CA . SER A 1 243 ? -0.584 8.332 -6.711 1.00 94.88 243 SER A CA 1
ATOM 2097 C C . SER A 1 243 ? -1.660 7.478 -7.376 1.00 94.88 243 SER A C 1
ATOM 2099 O O . SER A 1 243 ? -1.356 6.695 -8.274 1.00 94.88 243 SER A O 1
ATOM 2101 N N . HIS A 1 244 ? -2.912 7.650 -6.964 1.00 92.62 244 HIS A N 1
ATOM 2102 C CA . HIS A 1 244 ? -4.063 6.868 -7.388 1.00 92.62 244 HIS A CA 1
ATOM 2103 C C . HIS A 1 244 ? -5.278 7.792 -7.551 1.00 92.62 244 HIS A C 1
ATOM 2105 O O . HIS A 1 244 ? -6.030 8.034 -6.608 1.00 92.62 244 HIS A O 1
ATOM 2111 N N . HIS A 1 245 ? -5.446 8.334 -8.762 1.00 91.06 245 HIS A N 1
ATOM 2112 C CA . HIS A 1 245 ? -6.405 9.403 -9.063 1.00 91.06 245 HIS A CA 1
ATOM 2113 C C . HIS A 1 245 ? -7.827 9.090 -8.596 1.00 91.06 245 HIS A C 1
ATOM 2115 O O . HIS A 1 245 ? -8.455 9.937 -7.971 1.00 91.06 245 HIS A O 1
ATOM 2121 N N . PHE A 1 246 ? -8.313 7.876 -8.868 1.00 90.69 246 PHE A N 1
ATOM 2122 C CA . PHE A 1 246 ? -9.664 7.453 -8.506 1.00 90.69 246 PHE A CA 1
ATOM 2123 C C . PHE A 1 246 ? -9.887 7.540 -6.989 1.00 90.69 246 PHE A C 1
ATOM 2125 O O . PHE A 1 246 ? -10.634 8.391 -6.514 1.00 90.69 246 PHE A O 1
ATOM 2132 N N . THR A 1 247 ? -9.115 6.766 -6.225 1.00 90.75 247 THR A N 1
ATOM 2133 C CA . THR A 1 247 ? -9.169 6.752 -4.757 1.00 90.75 247 THR A CA 1
ATOM 2134 C C . THR A 1 247 ? -8.907 8.119 -4.137 1.00 90.75 247 THR A C 1
ATOM 2136 O O . THR A 1 247 ? -9.526 8.480 -3.141 1.00 90.75 247 THR A O 1
ATOM 2139 N N . GLY A 1 248 ? -7.961 8.888 -4.677 1.00 93.44 248 GLY A N 1
ATOM 2140 C CA . GLY A 1 248 ? -7.647 10.206 -4.142 1.00 93.44 248 GLY A CA 1
ATOM 2141 C C . GLY A 1 248 ? -8.781 11.207 -4.339 1.00 93.44 248 GLY A C 1
ATOM 2142 O O . GLY A 1 248 ? -9.054 11.980 -3.424 1.00 93.44 248 GLY A O 1
ATOM 2143 N N . MET A 1 249 ? -9.469 11.175 -5.486 1.00 94.12 249 MET A N 1
ATOM 2144 C CA . MET A 1 249 ? -10.658 12.002 -5.720 1.00 94.12 249 MET A CA 1
ATOM 2145 C C . MET A 1 249 ? -11.803 11.611 -4.785 1.00 94.12 249 MET A C 1
ATOM 2147 O O . MET A 1 249 ? -12.378 12.491 -4.147 1.00 94.12 249 MET A O 1
ATOM 2151 N N . GLU A 1 250 ? -12.095 10.314 -4.653 1.00 93.31 250 GLU A N 1
ATOM 2152 C CA . GLU A 1 250 ? -13.119 9.812 -3.725 1.00 93.31 250 GLU A CA 1
ATOM 2153 C C . GLU A 1 250 ? -12.808 10.203 -2.280 1.00 93.31 250 GLU A C 1
ATOM 2155 O O . GLU A 1 250 ? -13.663 10.728 -1.570 1.00 93.31 250 GLU A O 1
ATOM 2160 N N . TRP A 1 251 ? -11.558 10.012 -1.853 1.00 94.06 251 TRP A N 1
ATOM 2161 C CA . TRP A 1 251 ? -11.110 10.376 -0.516 1.00 94.06 251 TRP A CA 1
ATOM 2162 C C . TRP A 1 251 ? -11.269 11.872 -0.244 1.00 94.06 251 TRP A C 1
ATOM 2164 O O . TRP A 1 251 ? -11.782 12.251 0.808 1.00 94.06 251 TRP A O 1
ATOM 2174 N N . ILE A 1 252 ? -10.858 12.728 -1.186 1.00 94.62 252 ILE A N 1
ATOM 2175 C CA . ILE A 1 252 ? -11.022 14.179 -1.052 1.00 94.62 252 ILE A CA 1
ATOM 2176 C C . ILE A 1 252 ? -12.506 14.528 -0.936 1.00 94.62 252 ILE A C 1
ATOM 2178 O O . ILE A 1 252 ? -12.864 15.273 -0.025 1.00 94.62 252 ILE A O 1
ATOM 2182 N N . ALA A 1 253 ? -13.359 13.958 -1.792 1.00 93.19 253 ALA A N 1
ATOM 2183 C CA . ALA A 1 253 ? -14.801 14.183 -1.749 1.00 93.19 253 ALA A CA 1
ATOM 2184 C C . ALA A 1 253 ? -15.391 13.820 -0.377 1.00 93.19 253 ALA A C 1
ATOM 2186 O O . ALA A 1 253 ? -16.058 14.653 0.225 1.00 93.19 253 ALA A O 1
ATOM 2187 N N . ILE A 1 254 ? -15.062 12.638 0.156 1.00 91.94 254 ILE A N 1
ATOM 2188 C CA . ILE A 1 254 ? -15.508 12.180 1.484 1.00 91.94 254 ILE A CA 1
ATOM 2189 C C . ILE A 1 254 ? -14.956 13.069 2.606 1.00 91.94 254 ILE A C 1
ATOM 2191 O O . ILE A 1 254 ? -15.638 13.340 3.585 1.00 91.94 254 ILE A O 1
ATOM 2195 N N . SER A 1 255 ? -13.706 13.518 2.499 1.00 90.88 255 SER A N 1
ATOM 2196 C CA . SER A 1 255 ? -13.057 14.292 3.565 1.00 90.88 255 SER A CA 1
ATOM 2197 C C . SER A 1 255 ? -13.556 15.735 3.693 1.00 90.88 255 SER A C 1
ATOM 2199 O O . SER A 1 255 ? -13.295 16.375 4.713 1.00 90.88 255 SER A O 1
ATOM 2201 N N . LEU A 1 256 ? -14.207 16.258 2.649 1.00 88.56 256 LEU A N 1
ATOM 2202 C CA . LEU A 1 256 ? -14.723 17.627 2.587 1.00 88.56 256 LEU A CA 1
ATOM 2203 C C . LEU A 1 256 ? -16.217 17.732 2.933 1.00 88.56 256 LEU A C 1
ATOM 2205 O O . LEU A 1 256 ? -16.695 18.851 3.122 1.00 88.56 256 LEU A O 1
ATOM 2209 N N . THR A 1 257 ? -16.931 16.605 3.001 1.00 80.69 257 THR A N 1
ATOM 2210 C CA . THR A 1 257 ? -18.338 16.509 3.431 1.00 80.69 257 THR A CA 1
ATOM 2211 C C . THR A 1 257 ? -18.448 16.289 4.930 1.00 80.69 257 THR A C 1
ATOM 2213 O O . THR A 1 257 ? -19.285 16.972 5.559 1.00 80.69 257 THR A O 1
#

Sequence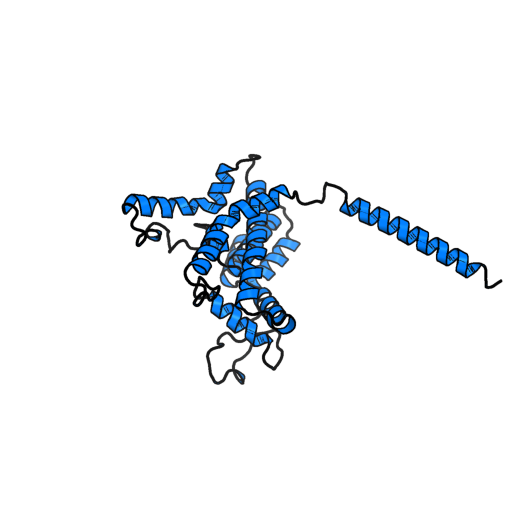 (257 aa):
MKKGFRSLWLDRSRIIEKKMKRRFLKIFLKKKYLIPFQKWLLAFLLVSPAFLGYFYYWYLDPQEFSCFIQGDQPTYYLIAKDYQRPPNSLFYSITPFWDDYVQIPKKMFQPQIFVIGMILKYTSLSIEAVNLILFIFLGLIAGRVGIYFFETLTEEKNNYMGLLLFFWGGGLLLVSSLIYYQFDLRHIADFDPWEGWWFLNFGRNFLYPLESYYHSLFFLNFLFLWKKKYFWAGLGSLLLLLSHHFTGMEWIAISLT

pLDDT: mean 83.52, std 12.91, range [48.91, 97.06]

Radius of gyration: 23.84 Å; chains: 1; bounding box: 71×64×57 Å

Secondary structure (DSSP, 8-state):
--HHHHHHHHHHHHHHHHHHHHHHHHHHT-GGGS--HHHHHHHHHHHHHHHHHHHHHHHH-TTT--S--STHHHHHHHHHHHTTSSS--SSB-S-TT-TTGGGS---B--HHHHHHHHHHHHH---HHHHHHHHHHHHHHHHHHHHHHHHHHH-SSTT-HHHHHHHHHTTHHHHHHHHHHTTT-GGGTTTTSGGGG-TTTTTTGGGGSHHHHHHHHHHHHHHHHHHTT-HHHHHHHHHHHHHH-HHHHHHHHHHHH-